Protein AF-A0AAW5YS74-F1 (afdb_monomer)

Radius of gyration: 21.06 Å; Cα contacts (8 Å, |Δi|>4): 323; chains: 1; bounding box: 51×47×52 Å

InterPro domains:
  IPR003776 YcaO-like domain [PF02624] (81-201)
  IPR003776 YcaO-like domain [PS51664] (68-233)

Secondary structure (DSSP, 8-state):
-------------TT-SS-HHHHHHHHHHHHHHTT-EEEEEEEE-TTSS-EEEEEEEE-TT--EEEEEEEEESTTHHHHHHHHHHHHHHHHTT----TT-EEEHHHHHTT-STTTS-TTGGGS-TT-EEEEEEEE-TTT--EEEEEHHHH-TT---TTS-TT-GGGGG---TT----SSHHHHHHHHHHHHHHHHHHHHHIIIIIT----SS-------GGGS-HHHHHHHH-

Organism: NCBI:txid1584

pLDDT: mean 88.5, std 13.37, range [29.05, 98.5]

Structure (mmCIF, N/CA/C/O backbone):
data_AF-A0AAW5YS74-F1
#
_entry.id   AF-A0AAW5YS74-F1
#
loop_
_atom_site.group_PDB
_atom_site.id
_atom_site.type_symbol
_atom_site.label_atom_id
_atom_site.label_alt_id
_atom_site.label_comp_id
_atom_site.label_asym_id
_atom_site.label_entity_id
_atom_site.label_seq_id
_atom_site.pdbx_PDB_ins_code
_atom_site.Cartn_x
_atom_site.Cartn_y
_atom_site.Cartn_z
_atom_site.occupancy
_atom_site.B_iso_or_equiv
_atom_site.auth_seq_id
_atom_site.auth_comp_id
_atom_site.auth_asym_id
_atom_site.auth_atom_id
_atom_site.pdbx_PDB_model_num
ATOM 1 N N . MET A 1 1 ? 30.408 6.335 -12.165 1.00 30.80 1 MET A N 1
ATOM 2 C CA . MET A 1 1 ? 29.272 6.786 -12.988 1.00 30.80 1 MET A CA 1
ATOM 3 C C . MET A 1 1 ? 29.286 5.956 -14.262 1.00 30.80 1 MET A C 1
ATOM 5 O O . MET A 1 1 ? 30.091 6.226 -15.140 1.00 30.80 1 MET A O 1
ATOM 9 N N . ARG A 1 2 ? 28.547 4.844 -14.293 1.00 29.05 2 ARG A N 1
ATOM 10 C CA . ARG A 1 2 ? 28.211 4.166 -15.550 1.00 29.05 2 ARG A CA 1
ATOM 11 C C . ARG A 1 2 ? 26.823 4.672 -15.895 1.00 29.05 2 ARG A C 1
ATOM 13 O O . ARG A 1 2 ? 25.943 4.557 -15.048 1.00 29.05 2 ARG A O 1
ATOM 20 N N . ASP A 1 3 ? 26.686 5.271 -17.068 1.00 33.19 3 ASP A N 1
ATOM 21 C CA . ASP A 1 3 ? 25.415 5.764 -17.577 1.00 33.19 3 ASP A CA 1
ATOM 22 C C . ASP A 1 3 ? 24.396 4.619 -17.562 1.00 33.19 3 ASP A C 1
ATOM 24 O O . ASP A 1 3 ? 24.551 3.616 -18.265 1.00 33.19 3 ASP A O 1
ATOM 28 N N . LEU A 1 4 ? 23.386 4.747 -16.700 1.00 41.03 4 LEU A N 1
ATOM 29 C CA . LEU A 1 4 ? 22.186 3.922 -16.720 1.00 41.03 4 LEU A CA 1
ATOM 30 C C . LEU A 1 4 ? 21.421 4.318 -17.985 1.00 41.03 4 LEU A C 1
ATOM 32 O O . LEU A 1 4 ? 20.648 5.270 -18.005 1.00 41.03 4 LEU A O 1
ATOM 36 N N . LEU A 1 5 ? 21.739 3.648 -19.090 1.00 37.94 5 LEU A N 1
ATOM 37 C CA . LEU A 1 5 ? 21.073 3.844 -20.370 1.00 37.94 5 LEU A CA 1
ATOM 38 C C . LEU A 1 5 ? 19.634 3.326 -20.257 1.00 37.94 5 LEU A C 1
ATOM 40 O O . LEU A 1 5 ? 19.391 2.127 -20.379 1.00 37.94 5 LEU A O 1
ATOM 44 N N . PHE A 1 6 ? 18.684 4.237 -20.042 1.00 44.19 6 PHE A N 1
ATOM 45 C CA . PHE A 1 6 ? 17.260 3.965 -20.219 1.00 44.19 6 PHE A CA 1
ATOM 46 C C . PHE A 1 6 ? 17.007 3.661 -21.699 1.00 44.19 6 PHE A C 1
ATOM 48 O O . PHE A 1 6 ? 17.102 4.528 -22.573 1.00 44.19 6 PHE A O 1
ATOM 55 N N . TYR A 1 7 ? 16.770 2.387 -21.997 1.00 39.50 7 TYR A N 1
ATOM 56 C CA . TYR A 1 7 ? 16.561 1.894 -23.350 1.00 39.50 7 TYR A CA 1
ATOM 57 C C . TYR A 1 7 ? 15.173 2.331 -23.843 1.00 39.50 7 TYR A C 1
ATOM 59 O O . TYR A 1 7 ? 14.161 1.939 -23.277 1.00 39.50 7 TYR A O 1
ATOM 67 N N . ARG A 1 8 ? 15.099 3.126 -24.921 1.00 40.88 8 ARG A N 1
ATOM 68 C CA . ARG A 1 8 ? 13.831 3.538 -25.572 1.00 40.88 8 ARG A CA 1
ATOM 69 C C . ARG A 1 8 ? 13.264 2.445 -26.495 1.00 40.88 8 ARG A C 1
ATOM 71 O O . ARG A 1 8 ? 12.900 2.715 -27.641 1.00 40.88 8 ARG A O 1
ATOM 78 N N . GLY A 1 9 ? 13.264 1.196 -26.043 1.00 40.75 9 GLY A N 1
ATOM 79 C CA . GLY A 1 9 ? 12.634 0.084 -26.754 1.00 40.75 9 GLY A CA 1
ATOM 80 C C . GLY A 1 9 ? 11.143 0.009 -26.435 1.00 40.75 9 GLY A C 1
ATOM 81 O O . GLY A 1 9 ? 10.734 0.339 -25.329 1.00 40.75 9 GLY A O 1
ATOM 82 N N . LYS A 1 10 ? 10.323 -0.463 -27.384 1.00 42.38 10 LYS A N 1
ATOM 83 C CA . LYS A 1 10 ? 8.967 -0.962 -27.090 1.00 42.38 10 LYS A CA 1
ATOM 84 C C . LYS A 1 10 ? 9.075 -2.322 -26.393 1.00 42.38 10 LYS A C 1
ATOM 86 O O . LYS A 1 10 ? 8.669 -3.338 -26.958 1.00 42.38 10 LYS A O 1
ATOM 91 N N . ASP A 1 11 ? 9.675 -2.353 -25.213 1.00 52.16 11 ASP A N 1
ATOM 92 C CA . ASP A 1 11 ? 9.476 -3.489 -24.326 1.00 52.16 11 ASP A CA 1
ATOM 93 C C . ASP A 1 11 ? 8.030 -3.431 -23.828 1.00 52.16 11 ASP A C 1
ATOM 95 O O . ASP A 1 11 ? 7.434 -2.359 -23.702 1.00 52.16 11 ASP A O 1
ATOM 99 N N . LEU A 1 12 ? 7.419 -4.598 -23.655 1.00 52.50 12 LEU A N 1
ATOM 100 C CA . LEU A 1 12 ? 6.051 -4.707 -23.174 1.00 52.50 12 LEU A CA 1
ATOM 101 C C . LEU A 1 12 ? 6.014 -4.187 -21.727 1.00 52.50 12 LEU A C 1
ATOM 103 O O . LEU A 1 12 ? 6.344 -4.922 -20.800 1.00 52.50 12 LEU A O 1
ATOM 107 N N . GLN A 1 13 ? 5.653 -2.919 -21.540 1.00 60.69 13 GLN A N 1
ATOM 108 C CA . GLN A 1 13 ? 5.422 -2.341 -20.222 1.00 60.69 13 GLN A CA 1
ATOM 109 C C . GLN A 1 13 ? 4.056 -2.812 -19.730 1.00 60.69 13 GLN A C 1
ATOM 111 O O . GLN A 1 13 ? 3.012 -2.293 -20.125 1.00 60.69 13 GLN A O 1
ATOM 116 N N . ILE A 1 14 ? 4.059 -3.880 -18.940 1.00 66.94 14 ILE A N 1
ATOM 117 C CA . ILE A 1 14 ? 2.846 -4.389 -18.305 1.00 66.94 14 ILE A CA 1
ATOM 118 C C . ILE A 1 14 ? 2.495 -3.419 -17.179 1.00 66.94 14 ILE A C 1
ATOM 120 O O . ILE A 1 14 ? 3.362 -3.082 -16.379 1.00 66.94 14 ILE A O 1
ATOM 124 N N . GLU A 1 15 ? 1.239 -2.972 -17.144 1.00 72.38 15 GLU A N 1
ATOM 125 C CA . GLU A 1 15 ? 0.687 -2.192 -16.024 1.00 72.38 15 GLU A CA 1
ATOM 126 C C . GLU A 1 15 ? 1.382 -0.833 -15.774 1.00 72.38 15 GLU A C 1
ATOM 128 O O . GLU A 1 15 ? 1.389 -0.328 -14.654 1.00 72.38 15 GLU A O 1
ATOM 133 N N . ARG A 1 16 ? 1.931 -0.204 -16.826 1.00 83.12 16 ARG A N 1
ATOM 134 C CA . ARG A 1 16 ? 2.421 1.188 -16.799 1.00 83.12 16 ARG A CA 1
ATOM 135 C C . ARG A 1 16 ? 1.709 2.038 -17.848 1.00 83.12 16 ARG A C 1
ATOM 137 O O . ARG A 1 16 ? 1.561 1.628 -18.998 1.00 83.12 16 ARG A O 1
ATOM 144 N N . GLU A 1 17 ? 1.282 3.229 -17.450 1.00 87.94 17 GLU A N 1
ATOM 145 C CA . GLU A 1 17 ? 0.725 4.263 -18.325 1.00 87.94 17 GLU A CA 1
ATOM 146 C C . GLU A 1 17 ? 1.828 5.160 -18.911 1.00 87.94 17 GLU A C 1
ATOM 148 O O . GLU A 1 17 ? 1.624 5.777 -19.960 1.00 87.94 17 GLU A O 1
ATOM 153 N N . MET A 1 18 ? 2.993 5.230 -18.254 1.00 86.88 18 MET A N 1
ATOM 154 C CA . MET A 1 18 ? 4.110 6.095 -18.639 1.00 86.88 18 MET A CA 1
ATOM 155 C C . MET A 1 18 ? 5.366 5.306 -19.064 1.00 86.88 18 MET A C 1
ATOM 157 O O . MET A 1 18 ? 5.722 4.323 -18.411 1.00 86.88 18 MET A O 1
ATOM 161 N N . PRO A 1 19 ? 6.100 5.754 -20.107 1.00 88.69 19 PRO A N 1
ATOM 162 C CA . PRO A 1 19 ? 7.405 5.190 -20.449 1.00 88.69 19 PRO A CA 1
ATOM 163 C C . PRO A 1 19 ? 8.413 5.297 -19.297 1.00 88.69 19 PRO A C 1
ATOM 165 O O . PRO A 1 19 ? 8.486 6.325 -18.627 1.00 88.69 19 PRO A O 1
ATOM 168 N N . ASP A 1 20 ? 9.277 4.291 -19.131 1.00 87.62 20 ASP A N 1
ATOM 169 C CA . ASP A 1 20 ? 10.190 4.200 -17.976 1.00 87.62 20 ASP A CA 1
ATOM 170 C C . ASP A 1 20 ? 11.169 5.381 -17.903 1.00 87.62 20 ASP A C 1
ATOM 172 O O . ASP A 1 20 ? 11.532 5.837 -16.821 1.00 87.62 20 ASP A O 1
ATOM 176 N N . ALA A 1 21 ? 11.570 5.923 -19.057 1.00 88.75 21 ALA A N 1
ATOM 177 C CA . ALA A 1 21 ? 12.429 7.104 -19.122 1.00 88.75 21 ALA A CA 1
ATOM 178 C C . ALA A 1 21 ? 11.726 8.377 -18.610 1.00 88.75 21 ALA A C 1
ATOM 180 O O . ALA A 1 21 ? 12.356 9.212 -17.955 1.00 88.75 21 ALA A O 1
ATOM 181 N N . ASP A 1 22 ? 10.430 8.518 -18.890 1.00 91.88 22 ASP A N 1
ATOM 182 C CA . ASP A 1 22 ? 9.637 9.668 -18.452 1.00 91.88 22 ASP A CA 1
ATOM 183 C C . ASP A 1 22 ? 9.308 9.526 -16.957 1.00 91.88 22 ASP A C 1
ATOM 185 O O . ASP A 1 22 ? 9.467 10.480 -16.194 1.00 91.88 22 ASP A O 1
ATOM 189 N N . ALA A 1 23 ? 8.979 8.308 -16.513 1.00 92.50 23 ALA A N 1
ATOM 190 C CA . ALA A 1 23 ? 8.786 7.966 -15.105 1.00 92.50 23 ALA A CA 1
ATOM 191 C C . ALA A 1 23 ? 10.038 8.270 -14.264 1.00 92.50 23 ALA A C 1
ATOM 193 O O . ALA A 1 23 ? 9.951 8.937 -13.231 1.00 92.50 23 ALA A O 1
ATOM 194 N N . HIS A 1 24 ? 11.218 7.859 -14.739 1.00 93.94 24 HIS A N 1
ATOM 195 C CA . HIS A 1 24 ? 12.491 8.181 -14.095 1.00 93.94 24 HIS A CA 1
ATOM 196 C C . HIS A 1 24 ? 12.760 9.692 -14.050 1.00 93.94 24 HIS A C 1
ATOM 198 O O . HIS A 1 24 ? 13.210 10.218 -13.032 1.00 93.94 24 HIS A O 1
ATOM 204 N N . THR A 1 25 ? 12.456 10.416 -15.132 1.00 95.12 25 THR A N 1
ATOM 205 C CA . THR A 1 25 ? 12.619 11.879 -15.172 1.00 95.12 25 THR A CA 1
ATOM 206 C C . THR A 1 25 ? 11.755 12.556 -14.108 1.00 95.12 25 THR A C 1
ATOM 208 O O . THR A 1 25 ? 12.262 13.370 -13.334 1.00 95.12 25 THR A O 1
ATOM 211 N N . ASN A 1 26 ? 10.486 12.161 -13.995 1.00 94.38 26 ASN A N 1
ATOM 212 C CA . ASN A 1 26 ? 9.575 12.682 -12.974 1.00 94.38 26 ASN A CA 1
ATOM 213 C C . ASN A 1 26 ? 10.053 12.359 -11.553 1.00 94.38 26 ASN A C 1
ATOM 215 O O . ASN A 1 26 ? 9.975 13.201 -10.655 1.00 94.38 26 ASN A O 1
ATOM 219 N N . TRP A 1 27 ? 10.580 11.152 -11.346 1.00 96.38 27 TRP A N 1
ATOM 220 C CA . TRP A 1 27 ? 11.156 10.747 -10.070 1.00 96.38 27 TRP A CA 1
ATOM 221 C C . TRP A 1 27 ? 12.375 11.603 -9.691 1.00 96.38 27 TRP A C 1
ATOM 223 O O . TRP A 1 27 ? 12.459 12.102 -8.565 1.00 96.38 27 TRP A O 1
ATOM 233 N N . LEU A 1 28 ? 13.281 11.856 -10.642 1.00 97.25 28 LEU A N 1
ATOM 234 C CA . LEU A 1 28 ? 14.437 12.733 -10.441 1.00 97.25 28 LEU A CA 1
ATOM 235 C C . LEU A 1 28 ? 14.012 14.161 -10.079 1.00 97.25 28 LEU A C 1
ATOM 237 O O . LEU A 1 28 ? 14.568 14.769 -9.161 1.00 97.25 28 LEU A O 1
ATOM 241 N N . GLU A 1 29 ? 13.028 14.714 -10.786 1.00 97.12 29 GLU A N 1
ATOM 242 C CA . GLU A 1 29 ? 12.480 16.039 -10.487 1.00 97.12 29 GLU A CA 1
ATOM 243 C C . GLU A 1 29 ? 11.897 16.109 -9.071 1.00 97.12 29 GLU A C 1
ATOM 245 O O . GLU A 1 29 ? 12.146 17.077 -8.344 1.00 97.12 29 GLU A O 1
ATOM 250 N N . LEU A 1 30 ? 11.174 15.066 -8.649 1.00 96.56 30 LEU A N 1
ATOM 251 C CA . LEU A 1 30 ? 10.620 14.967 -7.304 1.00 96.56 30 LEU A CA 1
ATOM 252 C C . LEU A 1 30 ? 11.720 14.979 -6.238 1.00 96.56 30 LEU A C 1
ATOM 254 O O . LEU A 1 30 ? 11.653 15.808 -5.327 1.00 96.56 30 LEU A O 1
ATOM 258 N N . ILE A 1 31 ? 12.735 14.114 -6.338 1.00 97.44 31 ILE A N 1
ATOM 259 C CA . ILE A 1 31 ? 13.783 14.045 -5.305 1.00 97.44 31 ILE A CA 1
ATOM 260 C C . ILE A 1 31 ? 14.605 15.335 -5.243 1.00 97.44 31 ILE A C 1
ATOM 262 O O . ILE A 1 31 ? 14.943 15.796 -4.153 1.00 97.44 31 ILE A O 1
ATOM 266 N N . ASN A 1 32 ? 14.837 15.983 -6.389 1.00 97.19 32 ASN A N 1
ATOM 267 C CA . ASN A 1 32 ? 15.519 17.273 -6.455 1.00 97.19 32 ASN A CA 1
ATOM 268 C C . ASN A 1 32 ? 14.710 18.368 -5.751 1.00 97.19 32 ASN A C 1
ATOM 270 O O . ASN A 1 32 ? 15.269 19.155 -4.982 1.00 97.19 32 ASN A O 1
ATOM 274 N N . ARG A 1 33 ? 13.389 18.400 -5.967 1.00 97.44 33 ARG A N 1
ATOM 275 C CA . ARG A 1 33 ? 12.473 19.328 -5.286 1.00 97.44 33 ARG A CA 1
ATOM 276 C C . ARG A 1 33 ? 12.430 19.096 -3.776 1.00 97.44 33 ARG A C 1
ATOM 278 O O . ARG A 1 33 ? 12.275 20.053 -3.027 1.00 97.44 33 ARG A O 1
ATOM 285 N N . LEU A 1 34 ? 12.585 17.850 -3.337 1.00 96.50 34 LEU A N 1
ATOM 286 C CA . LEU A 1 34 ? 12.674 17.479 -1.922 1.00 96.50 34 LEU A CA 1
ATOM 287 C C . LEU A 1 34 ? 14.086 17.663 -1.333 1.00 96.50 34 LEU A C 1
ATOM 289 O O . LEU A 1 34 ? 14.290 17.388 -0.153 1.00 96.50 34 LEU A O 1
ATOM 293 N N . HIS A 1 35 ? 15.051 18.150 -2.123 1.00 97.12 35 HIS A N 1
ATOM 294 C CA . HIS A 1 35 ? 16.455 18.309 -1.730 1.00 97.12 35 HIS A CA 1
ATOM 295 C C . HIS A 1 35 ? 17.109 17.004 -1.246 1.00 97.12 35 HIS A C 1
ATOM 297 O O . HIS A 1 35 ? 17.906 17.007 -0.302 1.00 97.12 35 HIS A O 1
ATOM 303 N N . LEU A 1 36 ? 16.769 15.897 -1.906 1.00 97.94 36 LEU A N 1
ATOM 304 C CA . LEU A 1 36 ? 17.303 14.568 -1.642 1.00 97.94 36 LEU A CA 1
ATOM 305 C C . LEU A 1 36 ? 18.342 14.170 -2.693 1.00 97.94 36 LEU A C 1
ATOM 307 O O . LEU A 1 36 ? 18.335 14.649 -3.826 1.00 97.94 36 LEU A O 1
ATOM 311 N N . THR A 1 37 ? 19.216 13.246 -2.315 1.00 97.81 37 THR A N 1
ATOM 312 C CA . THR A 1 37 ? 20.153 12.573 -3.221 1.00 97.81 37 THR A CA 1
ATOM 313 C C . THR A 1 37 ? 19.932 11.071 -3.188 1.00 97.81 37 THR A C 1
ATOM 315 O O . THR A 1 37 ? 19.585 10.536 -2.135 1.00 97.81 37 THR A O 1
ATOM 318 N N . ALA A 1 38 ? 20.197 10.398 -4.305 1.00 98.00 38 ALA A N 1
ATOM 319 C CA . ALA A 1 38 ? 20.049 8.956 -4.428 1.00 98.00 38 ALA A CA 1
ATOM 320 C C . ALA A 1 38 ? 21.390 8.255 -4.662 1.00 98.00 38 ALA A C 1
ATOM 322 O O . ALA A 1 38 ? 22.162 8.647 -5.539 1.00 98.00 38 ALA A O 1
ATOM 323 N N . ASP A 1 39 ? 21.627 7.186 -3.908 1.00 97.75 39 ASP A N 1
ATOM 324 C CA . ASP A 1 39 ? 22.716 6.235 -4.116 1.00 97.75 39 ASP A CA 1
ATOM 325 C C . ASP A 1 39 ? 22.148 4.847 -4.420 1.00 97.75 39 ASP A C 1
ATOM 327 O O . ASP A 1 39 ? 21.090 4.469 -3.919 1.00 97.75 39 ASP A O 1
ATOM 331 N N . TYR A 1 40 ? 22.878 4.055 -5.209 1.00 97.19 40 TYR A N 1
ATOM 332 C CA . TYR A 1 40 ? 22.405 2.747 -5.658 1.00 97.19 40 TYR A CA 1
ATOM 333 C C . TYR A 1 40 ? 23.377 1.631 -5.292 1.00 97.19 40 TYR A C 1
ATOM 335 O O . TYR A 1 40 ? 24.596 1.756 -5.448 1.00 97.19 40 TYR A O 1
ATOM 343 N N . ARG A 1 41 ? 22.825 0.494 -4.869 1.00 96.75 41 ARG A N 1
ATOM 344 C CA . ARG A 1 41 ? 23.546 -0.781 -4.765 1.00 96.75 41 ARG A CA 1
ATOM 345 C C . ARG A 1 41 ? 22.871 -1.805 -5.659 1.00 96.75 41 ARG A C 1
ATOM 347 O O . ARG A 1 41 ? 21.651 -1.854 -5.725 1.00 96.75 41 ARG A O 1
ATOM 354 N N . MET A 1 42 ? 23.664 -2.610 -6.355 1.00 94.38 42 MET A N 1
ATOM 355 C CA . MET A 1 42 ? 23.159 -3.574 -7.327 1.00 94.38 42 MET A CA 1
ATOM 356 C C . MET A 1 42 ? 23.763 -4.947 -7.068 1.00 94.38 42 MET A C 1
ATOM 358 O O . MET A 1 42 ? 24.975 -5.084 -6.891 1.00 94.38 42 MET A O 1
ATOM 362 N N . TRP A 1 43 ? 22.905 -5.958 -7.105 1.00 93.75 43 TRP A N 1
ATOM 363 C CA . TRP A 1 43 ? 23.269 -7.364 -7.066 1.00 93.75 43 TRP A CA 1
ATOM 364 C C . TRP A 1 43 ? 22.728 -8.049 -8.309 1.00 93.75 43 TRP A C 1
ATOM 366 O O . TRP A 1 43 ? 21.604 -7.798 -8.735 1.00 93.75 43 TRP A O 1
ATOM 376 N N . VAL A 1 44 ? 23.536 -8.932 -8.882 1.00 89.31 44 VAL A N 1
ATOM 377 C CA . VAL A 1 44 ? 23.182 -9.679 -10.085 1.00 89.31 44 VAL A CA 1
ATOM 378 C C . VAL A 1 44 ? 23.278 -11.162 -9.763 1.00 89.31 44 VAL A C 1
ATOM 380 O O . VAL A 1 44 ? 24.235 -11.619 -9.138 1.00 89.31 44 VAL A O 1
ATOM 383 N N . SER A 1 45 ? 22.257 -11.906 -10.168 1.00 86.06 45 SER A N 1
ATOM 384 C CA . SER A 1 45 ? 22.223 -13.363 -10.063 1.00 86.06 45 SER A CA 1
ATOM 385 C C . SER A 1 45 ? 23.374 -14.017 -10.839 1.00 86.06 45 SER A C 1
ATOM 387 O O . SER A 1 45 ? 23.896 -13.467 -11.807 1.00 86.06 45 SER A O 1
ATOM 389 N N . ALA A 1 46 ? 23.765 -15.231 -10.440 1.00 82.19 46 ALA A N 1
ATOM 390 C CA . ALA A 1 46 ? 24.893 -15.939 -11.055 1.00 82.19 46 ALA A CA 1
ATOM 391 C C . ALA A 1 46 ? 24.698 -16.230 -12.557 1.00 82.19 46 ALA A C 1
ATOM 393 O O . ALA A 1 46 ? 25.676 -16.339 -13.292 1.00 82.19 46 ALA A O 1
ATOM 394 N N . ASN A 1 47 ? 23.447 -16.347 -13.014 1.00 78.44 47 ASN A N 1
ATOM 395 C CA . ASN A 1 47 ? 23.103 -16.539 -14.425 1.00 78.44 47 ASN A CA 1
ATOM 396 C C . ASN A 1 47 ? 22.885 -15.216 -15.186 1.00 78.44 47 ASN A C 1
ATOM 398 O O . ASN A 1 47 ? 22.491 -15.258 -16.346 1.00 78.44 47 ASN A O 1
ATOM 402 N N . LEU A 1 48 ? 23.134 -14.068 -14.544 1.00 77.12 48 LEU A N 1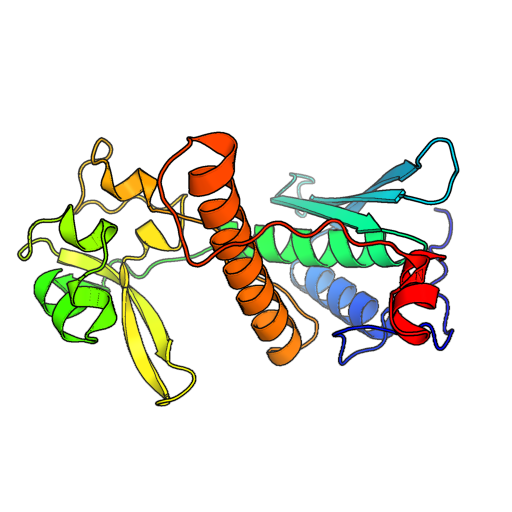
ATOM 403 C CA . LEU A 1 48 ? 22.995 -12.710 -15.083 1.00 77.12 48 LEU A CA 1
ATOM 404 C C . LEU A 1 48 ? 21.581 -12.316 -15.541 1.00 77.12 48 LEU A C 1
ATOM 406 O O . LEU A 1 48 ? 21.412 -11.226 -16.081 1.00 77.12 48 LEU A O 1
ATOM 410 N N . ALA A 1 49 ? 20.577 -13.164 -15.310 1.00 77.00 49 ALA A N 1
ATOM 411 C CA . ALA A 1 49 ? 19.213 -12.927 -15.773 1.00 77.00 49 ALA A CA 1
ATOM 412 C C . ALA A 1 49 ? 18.460 -11.974 -14.839 1.00 77.00 49 ALA A C 1
ATOM 414 O O . ALA A 1 49 ? 17.794 -11.052 -15.288 1.00 77.00 49 ALA A O 1
ATOM 415 N N . LEU A 1 50 ? 18.604 -12.172 -13.528 1.00 83.12 50 LEU A N 1
ATOM 416 C CA . LEU A 1 50 ? 17.915 -11.388 -12.506 1.00 83.12 50 LEU A CA 1
ATOM 417 C C . LEU A 1 50 ? 18.857 -10.408 -11.825 1.00 83.12 50 LEU A C 1
ATOM 419 O O . LEU A 1 50 ? 20.002 -10.752 -11.500 1.00 83.12 50 LEU A O 1
ATOM 423 N N . GLN A 1 51 ? 18.339 -9.219 -11.551 1.00 89.69 51 GLN A N 1
ATOM 424 C CA . GLN A 1 51 ? 19.013 -8.187 -10.787 1.00 89.69 51 GLN A CA 1
ATOM 425 C C . GLN A 1 51 ? 18.128 -7.739 -9.627 1.00 89.69 51 GLN A C 1
ATOM 427 O O . GLN A 1 51 ? 16.900 -7.705 -9.728 1.00 89.69 51 GLN A O 1
ATOM 432 N N . THR A 1 52 ? 18.789 -7.364 -8.540 1.00 94.19 52 THR A N 1
ATOM 433 C CA . THR A 1 52 ? 18.192 -6.639 -7.427 1.00 94.19 52 THR A CA 1
ATOM 434 C C . THR A 1 52 ? 18.922 -5.316 -7.298 1.00 94.19 52 THR A C 1
ATOM 436 O O . THR A 1 52 ? 20.154 -5.282 -7.287 1.00 94.19 52 THR A O 1
ATOM 439 N N . VAL A 1 53 ? 18.175 -4.229 -7.184 1.00 96.56 53 VAL A N 1
ATOM 440 C CA . VAL A 1 53 ? 18.706 -2.889 -6.954 1.00 96.56 53 VAL A CA 1
ATOM 441 C C . VAL A 1 53 ? 18.150 -2.372 -5.639 1.00 96.56 53 VAL A C 1
ATOM 443 O O . VAL A 1 53 ? 16.993 -2.599 -5.315 1.00 96.56 53 VAL A O 1
ATOM 446 N N . GLN A 1 54 ? 18.994 -1.693 -4.878 1.00 98.00 54 GLN A N 1
ATOM 447 C CA . GLN A 1 54 ? 18.609 -0.897 -3.726 1.00 98.00 54 GLN A CA 1
ATOM 448 C C . GLN A 1 54 ? 18.839 0.568 -4.078 1.00 98.00 54 GLN A C 1
ATOM 450 O O . GLN A 1 54 ? 19.964 0.930 -4.430 1.00 98.00 54 GLN A O 1
ATOM 455 N N . CYS A 1 55 ? 17.802 1.390 -3.958 1.00 98.38 55 CYS A N 1
ATOM 456 C CA . CYS A 1 55 ? 17.884 2.844 -4.019 1.00 98.38 55 CYS A CA 1
ATOM 457 C C . CYS A 1 55 ? 17.886 3.387 -2.587 1.00 98.38 55 CYS A C 1
ATOM 459 O O . CYS A 1 55 ? 17.045 3.001 -1.776 1.00 98.38 55 CYS A O 1
ATOM 461 N N . ILE A 1 56 ? 18.850 4.240 -2.256 1.00 98.50 56 ILE A N 1
ATOM 462 C CA . ILE A 1 56 ? 19.022 4.841 -0.932 1.00 98.50 56 ILE A CA 1
ATOM 463 C C . ILE A 1 56 ? 18.849 6.347 -1.084 1.00 98.50 56 ILE A C 1
ATOM 465 O O . ILE A 1 56 ? 19.685 7.000 -1.710 1.00 98.50 56 ILE A O 1
ATOM 469 N N . LEU A 1 57 ? 17.797 6.900 -0.484 1.00 98.31 57 LEU A N 1
ATOM 470 C CA . LEU A 1 57 ? 17.562 8.340 -0.441 1.00 98.31 57 LEU A CA 1
ATOM 471 C C . LEU A 1 57 ? 18.198 8.940 0.809 1.00 98.31 57 LEU A C 1
ATOM 473 O O . LEU A 1 57 ? 18.006 8.437 1.919 1.00 98.31 57 LEU A O 1
ATOM 477 N N . SER A 1 58 ? 18.935 10.034 0.629 1.00 98.25 58 SER A N 1
ATOM 478 C CA . SER A 1 58 ? 19.565 10.788 1.716 1.00 98.25 58 SER A CA 1
ATOM 479 C C . SER A 1 58 ? 19.217 12.271 1.663 1.00 98.25 58 SER A C 1
ATOM 481 O O . SER A 1 58 ? 19.057 12.836 0.582 1.00 98.25 58 SER A O 1
ATOM 483 N N . ASP A 1 59 ? 19.130 12.903 2.833 1.00 96.62 59 ASP A N 1
ATOM 484 C CA . ASP A 1 59 ? 18.904 14.343 2.966 1.00 96.62 59 ASP A CA 1
ATOM 485 C C . ASP A 1 59 ? 20.173 15.178 2.693 1.00 96.62 59 ASP A C 1
ATOM 487 O O . ASP A 1 59 ? 21.275 14.666 2.477 1.00 96.62 59 ASP A O 1
ATOM 491 N N . SER A 1 60 ? 20.039 16.506 2.765 1.00 94.38 60 SER A N 1
ATOM 492 C CA . SER A 1 60 ? 21.161 17.448 2.606 1.00 94.38 60 SER A CA 1
ATOM 493 C C . SER A 1 60 ? 22.303 17.270 3.622 1.00 94.38 60 SER A C 1
ATOM 495 O O . SER A 1 60 ? 23.423 17.728 3.379 1.00 94.38 60 SER A O 1
ATOM 497 N N . LYS A 1 61 ? 22.058 16.588 4.748 1.00 95.81 61 LYS A N 1
ATOM 498 C CA . LYS A 1 61 ? 23.057 16.234 5.769 1.00 95.81 61 LYS A CA 1
ATOM 499 C C . LYS A 1 61 ? 23.652 14.841 5.541 1.00 95.81 61 LYS A C 1
ATOM 501 O O . LYS A 1 61 ? 24.411 14.366 6.390 1.00 95.81 61 LYS A O 1
ATOM 506 N N . LYS A 1 62 ? 23.344 14.202 4.407 1.00 93.56 62 LYS A N 1
ATOM 507 C CA . LYS A 1 62 ? 23.726 12.829 4.052 1.00 93.56 62 LYS A CA 1
ATOM 508 C C . LYS A 1 62 ? 23.201 11.780 5.035 1.00 93.56 62 LYS A C 1
ATOM 510 O O . LYS A 1 62 ? 23.817 10.728 5.194 1.00 93.56 62 LYS A O 1
ATOM 515 N N . GLN A 1 63 ? 22.105 12.072 5.729 1.00 96.12 63 GLN A N 1
ATOM 516 C CA . GLN A 1 63 ? 21.405 11.075 6.528 1.00 96.12 63 GLN A CA 1
ATOM 517 C C . GLN A 1 63 ? 20.458 10.305 5.622 1.00 96.12 63 GLN A C 1
ATOM 519 O O . GLN A 1 63 ? 19.700 10.910 4.866 1.00 96.12 63 GLN A O 1
ATOM 524 N N . GLN A 1 64 ? 20.502 8.977 5.705 1.00 96.94 64 GLN A N 1
ATOM 525 C CA . GLN A 1 64 ? 19.555 8.122 5.004 1.00 96.94 64 GLN A CA 1
A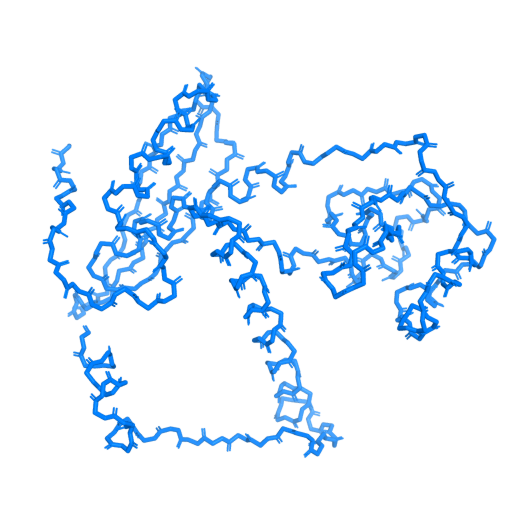TOM 526 C C . GLN A 1 64 ? 18.146 8.383 5.545 1.00 96.94 64 GLN A C 1
ATOM 528 O O . GLN A 1 64 ? 17.917 8.261 6.747 1.00 96.94 64 GLN A O 1
ATOM 533 N N . VAL A 1 65 ? 17.213 8.702 4.650 1.00 96.44 65 VAL A N 1
ATOM 534 C CA . VAL A 1 65 ? 15.806 8.968 4.986 1.00 96.44 65 VAL A CA 1
ATOM 535 C C . VAL A 1 65 ? 14.865 7.878 4.493 1.00 96.44 65 VAL A C 1
ATOM 537 O O . VAL A 1 65 ? 13.817 7.673 5.090 1.00 96.44 65 VAL A O 1
ATOM 540 N N . SER A 1 66 ? 15.231 7.164 3.427 1.00 96.94 66 SER A N 1
ATOM 541 C CA . SER A 1 66 ? 14.426 6.069 2.890 1.00 96.94 66 SER A CA 1
ATOM 542 C C . SER A 1 66 ? 15.268 5.118 2.045 1.00 96.94 66 SER A C 1
ATOM 544 O O . SER A 1 66 ? 16.357 5.468 1.580 1.00 96.94 66 SER A O 1
ATOM 546 N N . VAL A 1 67 ? 14.766 3.902 1.858 1.00 97.25 67 VAL A N 1
ATOM 547 C CA . VAL A 1 67 ? 15.366 2.858 1.029 1.00 97.25 67 VAL A CA 1
ATOM 548 C C . VAL A 1 67 ? 14.260 2.134 0.283 1.00 97.25 67 VAL A C 1
ATOM 550 O O . VAL A 1 67 ? 13.282 1.746 0.906 1.00 97.25 67 VAL A O 1
ATOM 553 N N . GLY A 1 68 ? 14.450 1.899 -1.011 1.00 96.94 68 GLY A N 1
ATOM 554 C CA . GLY A 1 68 ? 13.582 1.045 -1.818 1.00 96.94 68 GLY A CA 1
ATOM 555 C C . GLY A 1 68 ? 14.362 -0.088 -2.465 1.00 96.94 68 GLY A C 1
ATOM 556 O O . GLY A 1 68 ? 15.557 0.051 -2.756 1.00 96.94 68 GLY A O 1
ATOM 557 N N . MET A 1 69 ? 13.697 -1.216 -2.678 1.00 96.50 69 MET A N 1
ATOM 558 C CA . MET A 1 69 ? 14.229 -2.374 -3.379 1.00 96.50 69 MET A CA 1
ATOM 559 C C . MET A 1 69 ? 13.525 -2.554 -4.719 1.00 96.50 69 MET A C 1
ATOM 561 O O . MET A 1 69 ? 12.341 -2.331 -4.878 1.00 96.50 69 MET A O 1
ATOM 565 N N . GLY A 1 70 ? 14.255 -3.000 -5.725 1.00 93.12 70 GLY A N 1
ATOM 566 C CA . GLY A 1 70 ? 13.674 -3.326 -7.015 1.00 93.12 70 GLY A CA 1
ATOM 567 C C . GLY A 1 70 ? 14.270 -4.611 -7.533 1.00 93.12 70 GLY A C 1
ATOM 568 O O . GLY A 1 70 ? 15.433 -4.928 -7.276 1.00 93.12 70 GLY A O 1
ATOM 569 N N . LYS A 1 71 ? 13.443 -5.401 -8.205 1.00 90.31 71 LYS A N 1
ATOM 570 C CA . LYS A 1 71 ? 13.759 -6.772 -8.610 1.00 90.31 71 LYS A CA 1
ATOM 571 C C . LYS A 1 71 ? 13.236 -6.992 -10.020 1.00 90.31 71 LYS A C 1
ATOM 573 O O . LYS A 1 71 ? 12.190 -6.461 -10.375 1.00 90.31 71 LYS A O 1
ATOM 578 N N . GLY A 1 72 ? 13.944 -7.792 -10.807 1.00 85.00 72 GLY A N 1
ATOM 579 C CA . GLY A 1 72 ? 13.526 -8.120 -12.170 1.00 85.00 72 GLY A CA 1
ATOM 580 C C . GLY A 1 72 ? 14.695 -8.208 -13.143 1.00 85.00 72 GLY A C 1
ATOM 581 O O . GLY A 1 72 ? 15.841 -8.424 -12.743 1.00 85.00 72 GLY A O 1
ATOM 582 N N . MET A 1 73 ? 14.389 -8.041 -14.426 1.00 78.62 73 MET A N 1
ATOM 583 C CA . MET A 1 73 ? 15.353 -8.050 -15.526 1.00 78.62 73 MET A CA 1
ATOM 584 C C . MET A 1 73 ? 15.569 -6.643 -16.091 1.00 78.62 73 MET A C 1
ATOM 586 O O . MET A 1 73 ? 14.716 -5.764 -15.976 1.00 78.62 73 MET A O 1
ATOM 590 N N . ASN A 1 74 ? 16.702 -6.442 -16.767 1.00 74.25 74 ASN A N 1
ATOM 591 C CA . ASN A 1 74 ? 17.043 -5.192 -17.451 1.00 74.25 74 ASN A CA 1
ATOM 592 C C . ASN A 1 74 ? 17.011 -3.968 -16.511 1.00 74.25 74 ASN A C 1
ATOM 594 O O . ASN A 1 74 ? 17.634 -3.993 -15.456 1.00 74.25 74 ASN A O 1
ATOM 598 N N . HIS A 1 75 ? 16.347 -2.881 -16.914 1.00 68.38 75 HIS A N 1
ATOM 599 C CA . HIS A 1 75 ? 16.319 -1.604 -16.193 1.00 68.38 75 HIS A CA 1
ATOM 600 C C . HIS A 1 75 ? 15.151 -1.477 -15.198 1.00 68.38 75 HIS A C 1
ATOM 602 O O . HIS A 1 75 ? 15.183 -0.601 -14.334 1.00 68.38 75 HIS A O 1
ATOM 608 N N . MET A 1 76 ? 14.168 -2.384 -15.259 1.00 79.69 76 MET A N 1
ATOM 609 C CA . MET A 1 76 ? 13.010 -2.416 -14.354 1.00 79.69 76 MET A CA 1
ATOM 610 C C . MET A 1 76 ? 13.378 -2.428 -12.855 1.00 79.69 76 MET A C 1
ATOM 612 O O . MET A 1 76 ? 12.704 -1.748 -12.084 1.00 79.69 76 MET A O 1
ATOM 616 N N . PRO A 1 77 ? 14.454 -3.111 -12.404 1.00 86.75 77 PRO A N 1
ATOM 617 C CA . PRO A 1 77 ? 14.844 -3.114 -10.996 1.00 86.75 77 PRO A CA 1
ATOM 618 C C . PRO A 1 77 ? 15.254 -1.735 -10.479 1.00 86.75 77 PRO A C 1
ATOM 620 O O . PRO A 1 77 ? 15.045 -1.448 -9.308 1.00 86.75 77 PRO A O 1
ATOM 623 N N . VAL A 1 78 ? 15.835 -0.874 -11.320 1.00 93.19 78 VAL A N 1
ATOM 624 C CA . VAL A 1 78 ? 16.221 0.480 -10.895 1.00 93.19 78 VAL A CA 1
ATOM 625 C C . VAL A 1 78 ? 14.973 1.308 -10.636 1.00 93.19 78 VAL A C 1
ATOM 627 O O . VAL A 1 78 ? 14.813 1.816 -9.532 1.00 93.19 78 VAL A O 1
ATOM 630 N N . LEU A 1 79 ? 14.062 1.362 -11.610 1.00 92.25 79 LEU A N 1
ATOM 631 C CA . LEU A 1 79 ? 12.828 2.134 -11.487 1.00 92.25 79 LEU A CA 1
ATOM 632 C C . LEU A 1 79 ? 11.944 1.609 -10.346 1.00 92.25 79 LEU A C 1
ATOM 634 O O . LEU A 1 79 ? 11.390 2.393 -9.584 1.00 92.25 79 LEU A O 1
ATOM 638 N N . GLY A 1 80 ? 11.867 0.286 -10.167 1.00 93.06 80 GLY A N 1
ATOM 639 C CA . GLY A 1 80 ? 11.182 -0.315 -9.020 1.00 93.06 80 GLY A CA 1
ATOM 640 C C . GLY A 1 80 ? 11.759 0.159 -7.683 1.00 93.06 80 GLY A C 1
ATOM 641 O O . GLY A 1 80 ? 11.014 0.630 -6.831 1.00 93.06 80 GLY A O 1
ATOM 642 N N . ALA A 1 81 ? 13.089 0.129 -7.533 1.00 96.75 81 ALA A N 1
ATOM 643 C CA . ALA A 1 81 ? 13.754 0.585 -6.312 1.00 96.75 81 ALA A CA 1
ATOM 644 C C . ALA A 1 81 ? 13.561 2.088 -6.059 1.00 96.75 81 ALA A C 1
ATOM 646 O O . ALA A 1 81 ? 13.438 2.517 -4.914 1.00 96.75 81 ALA A O 1
ATOM 647 N N . GLU A 1 82 ? 13.554 2.891 -7.120 1.00 96.94 82 GLU A N 1
ATOM 648 C CA . GLU A 1 82 ? 13.307 4.331 -7.066 1.00 96.94 82 GLU A CA 1
ATOM 649 C C . GLU A 1 82 ? 11.904 4.639 -6.537 1.00 96.94 82 GLU A C 1
ATOM 651 O O . GLU A 1 82 ? 11.766 5.379 -5.559 1.00 96.94 82 GLU A O 1
ATOM 656 N N . PHE A 1 83 ? 10.871 4.044 -7.132 1.00 95.56 83 PHE A N 1
ATOM 657 C CA . PHE A 1 83 ? 9.484 4.257 -6.716 1.00 95.56 83 PHE A CA 1
ATOM 658 C C . PHE A 1 83 ? 9.231 3.736 -5.294 1.00 95.56 83 PHE A C 1
ATOM 660 O O . PHE A 1 83 ? 8.752 4.502 -4.458 1.00 95.56 83 PHE A O 1
ATOM 667 N N . GLU A 1 84 ? 9.698 2.526 -4.958 1.00 96.00 84 GLU A N 1
ATOM 668 C CA . GLU A 1 84 ? 9.590 1.980 -3.592 1.00 96.00 84 GLU A CA 1
ATOM 669 C C . GLU A 1 84 ? 10.292 2.890 -2.562 1.00 96.00 84 GLU A C 1
ATOM 671 O O . GLU A 1 84 ? 9.795 3.114 -1.460 1.00 96.00 84 GLU A O 1
ATOM 676 N N . SER A 1 85 ? 11.422 3.517 -2.920 1.00 97.19 85 SER A N 1
ATOM 677 C CA . SER A 1 85 ? 12.107 4.437 -2.001 1.00 97.19 85 SER A CA 1
ATOM 678 C C . SER A 1 85 ? 11.290 5.698 -1.698 1.00 97.19 85 SER A C 1
ATOM 680 O O . SER A 1 85 ? 11.370 6.234 -0.590 1.00 97.19 85 SER A O 1
ATOM 682 N N . ILE A 1 86 ? 10.490 6.176 -2.652 1.00 96.19 86 ILE A N 1
ATOM 683 C CA . ILE A 1 86 ? 9.610 7.334 -2.459 1.00 96.19 86 ILE A CA 1
ATOM 684 C C . ILE A 1 86 ? 8.360 6.948 -1.685 1.00 96.19 86 ILE A C 1
ATOM 686 O O . ILE A 1 86 ? 7.945 7.688 -0.796 1.00 96.19 86 ILE A O 1
ATOM 690 N N . GLU A 1 87 ? 7.800 5.783 -1.975 1.00 94.94 87 GLU A N 1
ATOM 691 C CA . GLU A 1 87 ? 6.696 5.209 -1.216 1.00 94.94 87 GLU A CA 1
ATOM 692 C C . GLU A 1 87 ? 7.039 5.106 0.269 1.00 94.94 87 GLU A C 1
ATOM 694 O O . GLU A 1 87 ? 6.367 5.716 1.098 1.00 94.94 87 GLU A O 1
ATOM 699 N N . HIS A 1 88 ? 8.164 4.468 0.601 1.00 94.00 88 HIS A N 1
ATOM 700 C CA . HIS A 1 88 ? 8.644 4.368 1.977 1.00 94.00 88 HIS A CA 1
ATOM 701 C C . HIS A 1 88 ? 8.955 5.734 2.604 1.00 94.00 88 HIS A C 1
ATOM 703 O O . HIS A 1 88 ? 8.776 5.907 3.811 1.00 94.00 88 HIS A O 1
ATOM 709 N N . LEU A 1 89 ? 9.410 6.719 1.822 1.00 94.56 89 LEU A N 1
ATOM 710 C CA . LEU A 1 89 ? 9.651 8.069 2.334 1.00 94.56 89 LEU A CA 1
ATOM 711 C C . LEU A 1 89 ? 8.340 8.720 2.792 1.00 94.56 89 LEU A C 1
ATOM 713 O O . LEU A 1 89 ? 8.281 9.267 3.894 1.00 94.56 89 LEU A O 1
ATOM 717 N N . PHE A 1 90 ? 7.300 8.672 1.957 1.00 92.12 90 PHE A N 1
ATOM 718 C CA . PHE A 1 90 ? 6.001 9.268 2.278 1.00 92.12 90 PHE A CA 1
ATOM 719 C C . PHE A 1 90 ? 5.258 8.484 3.353 1.00 92.12 90 PHE A C 1
ATOM 721 O O . PHE A 1 90 ? 4.724 9.092 4.274 1.00 92.12 90 PHE A O 1
ATOM 728 N N . TYR A 1 91 ? 5.312 7.156 3.297 1.00 88.62 91 TYR A N 1
ATOM 729 C CA . TYR A 1 91 ? 4.763 6.280 4.323 1.00 88.62 91 TYR A CA 1
ATOM 730 C C . TYR A 1 91 ? 5.321 6.600 5.720 1.00 88.62 91 TYR A C 1
ATOM 732 O O . TYR A 1 91 ? 4.557 6.784 6.661 1.00 88.62 91 TYR A O 1
ATOM 740 N N . ASN A 1 92 ? 6.645 6.756 5.851 1.00 88.00 92 ASN A N 1
ATOM 741 C CA . ASN A 1 92 ? 7.292 7.053 7.136 1.00 88.00 92 ASN A CA 1
ATOM 742 C C . ASN A 1 92 ? 7.211 8.533 7.555 1.00 88.00 92 ASN A C 1
ATOM 744 O O . ASN A 1 92 ? 7.711 8.898 8.619 1.00 88.00 92 ASN A O 1
ATOM 748 N N . SER A 1 93 ? 6.639 9.405 6.721 1.00 86.50 93 SER A N 1
ATOM 749 C CA . SER A 1 93 ? 6.479 10.838 7.012 1.00 86.50 93 SER A CA 1
ATOM 750 C C . SER A 1 93 ? 5.018 11.272 7.093 1.00 86.50 93 SER A C 1
ATOM 752 O O . SER A 1 93 ? 4.722 12.469 7.035 1.00 86.50 93 SER A O 1
ATOM 754 N N . GLN A 1 94 ? 4.109 10.309 7.261 1.00 86.00 94 GLN A N 1
ATOM 755 C CA . GLN A 1 94 ? 2.697 10.579 7.465 1.00 86.00 94 GLN A CA 1
ATOM 756 C C . GLN A 1 94 ? 2.462 11.451 8.696 1.00 86.00 94 GLN A C 1
ATOM 758 O O . GLN A 1 94 ? 3.163 11.394 9.709 1.00 86.00 94 GLN A O 1
ATOM 763 N N . THR A 1 95 ? 1.455 12.310 8.582 1.00 87.75 95 THR A N 1
ATOM 764 C CA . THR A 1 95 ? 1.036 13.193 9.663 1.00 87.75 95 THR A CA 1
ATOM 765 C C . THR A 1 95 ? -0.445 13.002 9.902 1.00 87.75 95 THR A C 1
ATOM 767 O O . THR A 1 95 ? -1.250 13.286 9.017 1.00 87.75 95 THR A O 1
ATOM 770 N N . HIS A 1 96 ? -0.797 12.609 11.119 1.00 89.88 96 HIS A N 1
ATOM 771 C CA . HIS A 1 96 ? -2.183 12.382 11.508 1.00 89.88 96 HIS A CA 1
ATOM 772 C C . HIS A 1 96 ? -2.724 13.572 12.295 1.00 89.88 96 HIS A C 1
ATOM 774 O O . HIS A 1 96 ? -2.060 14.147 13.168 1.00 89.88 96 HIS A O 1
ATOM 780 N N . SER A 1 97 ? -3.956 13.970 11.993 1.00 81.06 97 SER A N 1
ATOM 781 C CA . SER A 1 97 ? -4.596 15.094 12.669 1.00 81.06 97 SER A CA 1
ATOM 782 C C . SER A 1 97 ? -5.157 14.655 14.018 1.00 81.06 97 SER A C 1
ATOM 784 O O . SER A 1 97 ? -6.295 14.208 14.112 1.00 81.06 97 SER A O 1
ATOM 786 N N . ALA A 1 98 ? -4.420 14.897 15.106 1.00 72.06 98 ALA A N 1
ATOM 787 C CA . ALA A 1 98 ? -4.886 14.608 16.472 1.00 72.06 98 ALA A CA 1
ATOM 788 C C . ALA A 1 98 ? -6.219 15.300 16.854 1.00 72.06 98 ALA A C 1
ATOM 790 O O . ALA A 1 98 ? -6.842 14.962 17.862 1.00 72.06 98 ALA A O 1
ATOM 791 N N . LYS A 1 99 ? -6.665 16.293 16.070 1.00 76.38 99 LYS A N 1
ATOM 792 C CA . LYS A 1 99 ? -7.953 16.979 16.258 1.00 76.38 99 LYS A CA 1
ATOM 793 C C . LYS A 1 99 ? -9.137 16.183 15.714 1.00 76.38 99 LYS A C 1
ATOM 795 O O . LYS A 1 99 ? -10.262 16.412 16.155 1.00 76.38 99 LYS A O 1
ATOM 800 N N . GLN A 1 100 ? -8.904 15.287 14.763 1.00 89.06 100 GLN A N 1
ATOM 801 C CA . GLN A 1 100 ? -9.945 14.509 14.117 1.00 89.06 100 GLN A CA 1
ATOM 802 C C . GLN A 1 100 ? -10.073 13.172 14.832 1.00 89.06 100 GLN A C 1
ATOM 804 O O . GLN A 1 100 ? -9.328 12.232 14.574 1.00 89.06 100 GLN A O 1
ATOM 809 N N . ARG A 1 101 ? -10.998 13.123 15.796 1.00 95.50 101 ARG A N 1
ATOM 810 C CA . ARG A 1 101 ? -11.235 11.924 16.598 1.00 95.50 101 ARG A CA 1
ATOM 811 C C . ARG A 1 101 ? -12.676 11.466 16.536 1.00 95.50 101 ARG A C 1
ATOM 813 O O . ARG A 1 101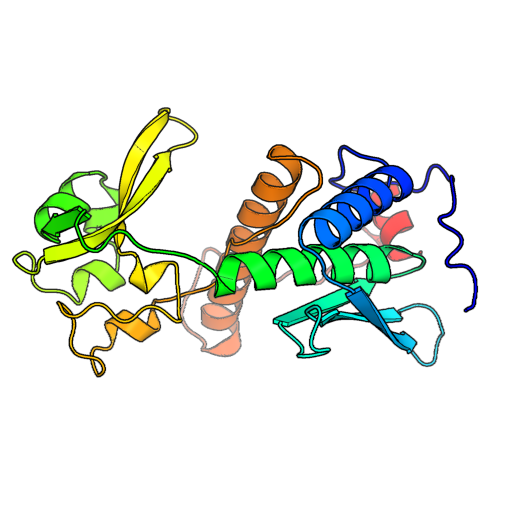 ? -13.585 12.260 16.785 1.00 95.50 101 ARG A O 1
ATOM 820 N N . VAL A 1 102 ? -12.869 10.177 16.290 1.00 96.06 102 VAL A N 1
ATOM 821 C CA . VAL A 1 102 ? -14.184 9.552 16.097 1.00 96.06 102 VAL A CA 1
ATOM 822 C C . VAL A 1 102 ? -14.332 8.375 17.061 1.00 96.06 102 VAL A C 1
ATOM 824 O O . VAL A 1 102 ? -13.346 7.726 17.415 1.00 96.06 102 VAL A O 1
ATOM 827 N N . LEU A 1 103 ? -15.548 8.141 17.564 1.00 97.25 103 LEU A N 1
ATOM 828 C CA . LEU A 1 103 ? -15.826 6.965 18.392 1.00 97.25 103 LEU A CA 1
ATOM 829 C C . LEU A 1 103 ? -15.753 5.698 17.542 1.00 97.25 103 LEU A C 1
ATOM 831 O O . LEU A 1 103 ? -16.270 5.690 16.431 1.00 97.25 103 LEU A O 1
ATOM 835 N N . VAL A 1 104 ? -15.220 4.608 18.091 1.00 97.00 104 VAL A N 1
ATOM 836 C CA . VAL A 1 104 ? -15.205 3.302 17.408 1.00 97.00 104 VAL A CA 1
ATOM 837 C C . VAL A 1 104 ? -16.600 2.914 16.909 1.00 97.00 104 VAL A C 1
ATOM 839 O O . VAL A 1 104 ? -16.727 2.494 15.767 1.00 97.00 104 VAL A O 1
ATOM 842 N N . SER A 1 105 ? -17.662 3.129 17.698 1.00 97.06 105 SER A N 1
ATOM 843 C CA . SER A 1 105 ? -19.034 2.856 17.238 1.00 97.06 105 SER A CA 1
ATOM 844 C C . SER A 1 105 ? -19.412 3.643 15.984 1.00 97.06 105 SER A C 1
ATOM 846 O O . SER A 1 105 ? -19.992 3.084 15.065 1.00 97.06 105 SER A O 1
ATOM 848 N N . GLN A 1 106 ? -19.044 4.924 15.928 1.00 96.81 106 GLN A N 1
ATOM 849 C CA . GLN A 1 106 ? -19.325 5.782 14.781 1.00 96.81 106 GLN A CA 1
ATOM 850 C C . GLN A 1 106 ? -18.502 5.368 13.566 1.00 96.81 106 GLN A C 1
ATOM 852 O O . GLN A 1 106 ? -19.005 5.476 12.457 1.00 96.81 106 GLN A O 1
ATOM 857 N N . ILE A 1 107 ? -17.270 4.880 13.768 1.00 96.19 107 ILE A N 1
ATOM 858 C CA . ILE A 1 107 ? -16.452 4.329 12.684 1.00 96.19 107 ILE A CA 1
ATOM 859 C C . ILE A 1 107 ? -17.161 3.115 12.086 1.00 96.19 107 ILE A C 1
ATOM 861 O O . ILE A 1 107 ? -17.412 3.101 10.886 1.00 96.19 107 ILE A O 1
ATOM 865 N N . MET A 1 10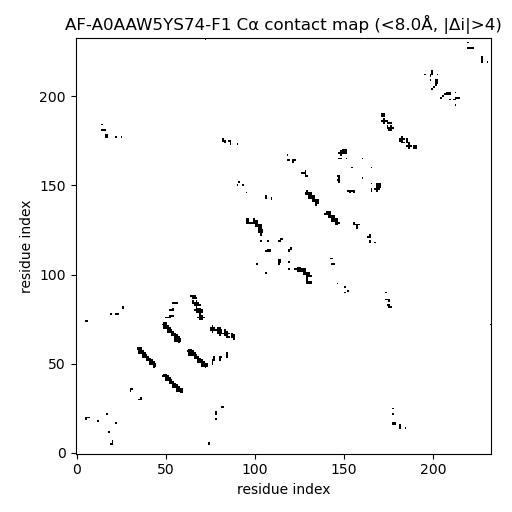8 ? -17.546 2.153 12.930 1.00 96.12 108 MET A N 1
ATOM 866 C CA . MET A 1 108 ? -18.223 0.915 12.525 1.00 96.12 108 MET A CA 1
ATOM 867 C C . MET A 1 108 ? -19.580 1.155 11.845 1.00 96.12 108 MET A C 1
ATOM 869 O O . MET A 1 108 ? -20.018 0.342 11.047 1.00 96.12 108 MET A O 1
ATOM 873 N N . GLU A 1 109 ? -20.265 2.255 12.156 1.00 95.19 109 GLU A N 1
ATOM 874 C CA . GLU A 1 109 ? -21.557 2.614 11.552 1.00 95.19 109 GLU A CA 1
ATOM 875 C C . GLU A 1 109 ? -21.428 3.222 10.139 1.00 95.19 109 GLU A C 1
ATOM 877 O O . GLU A 1 109 ? -22.445 3.434 9.475 1.00 95.19 109 GLU A O 1
ATOM 882 N N . GLN A 1 110 ? -20.210 3.521 9.664 1.00 93.19 110 GLN A N 1
ATOM 883 C CA . GLN A 1 110 ? -19.999 4.124 8.339 1.00 93.19 110 GLN A CA 1
ATOM 884 C C . GLN A 1 110 ? -20.221 3.148 7.184 1.00 93.19 110 GLN A C 1
ATOM 886 O O . GLN A 1 110 ? -20.653 3.605 6.119 1.00 93.19 110 GLN A O 1
ATOM 891 N N . ASP A 1 111 ? -19.911 1.866 7.396 1.00 89.75 111 ASP A N 1
ATOM 892 C CA . ASP A 1 111 ? -19.970 0.804 6.394 1.00 89.75 111 ASP A CA 1
ATOM 893 C C . ASP A 1 111 ? -20.246 -0.563 7.047 1.00 89.75 111 ASP A C 1
ATOM 895 O O . ASP A 1 111 ? -19.860 -0.801 8.192 1.00 89.75 111 ASP A O 1
ATOM 899 N N . LEU A 1 112 ? -20.914 -1.465 6.324 1.00 88.88 112 LEU A N 1
ATOM 900 C CA . LEU A 1 112 ? -21.177 -2.821 6.805 1.00 88.88 112 LEU A CA 1
ATOM 901 C C . LEU A 1 112 ? -19.886 -3.628 6.966 1.00 88.88 112 LEU A C 1
ATOM 903 O O . LEU A 1 112 ? -19.792 -4.401 7.918 1.00 88.88 112 LEU A O 1
ATOM 907 N N . ASP A 1 113 ? -18.887 -3.411 6.110 1.00 87.25 113 ASP A N 1
ATOM 908 C CA . ASP A 1 113 ? 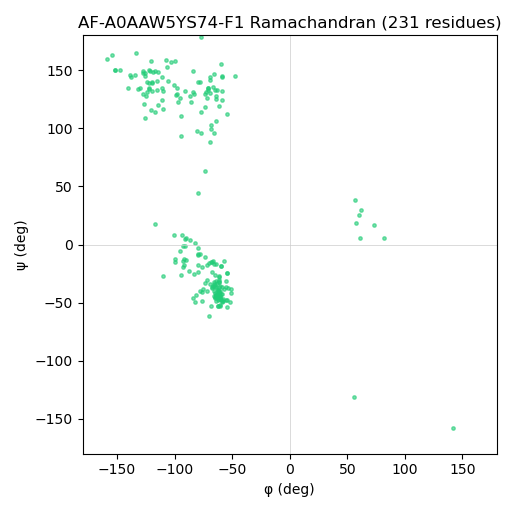-17.607 -4.124 6.182 1.00 87.25 113 ASP A CA 1
ATOM 909 C C . ASP A 1 113 ? -16.836 -3.783 7.470 1.00 87.25 113 ASP A C 1
ATOM 911 O O . ASP A 1 113 ? -16.095 -4.609 8.002 1.00 87.25 113 ASP A O 1
ATOM 915 N N . PHE A 1 114 ? -17.076 -2.603 8.053 1.00 92.56 114 PHE A N 1
ATOM 916 C CA . PHE A 1 114 ? -16.462 -2.196 9.320 1.00 92.56 114 PHE A CA 1
ATOM 917 C C . PHE A 1 114 ? -17.135 -2.801 10.555 1.00 92.56 114 PHE A C 1
ATOM 919 O O . PHE A 1 114 ? -16.539 -2.809 11.635 1.00 92.56 114 PHE A O 1
ATOM 926 N N . LEU A 1 115 ? -18.365 -3.309 10.439 1.00 89.44 115 LEU A N 1
ATOM 927 C CA . LEU A 1 115 ? -19.043 -3.961 11.564 1.00 89.44 115 LEU A CA 1
ATOM 928 C C . LEU A 1 115 ? -18.342 -5.266 11.959 1.00 89.44 115 LEU A C 1
ATOM 930 O O . LEU A 1 115 ? -18.253 -5.577 13.150 1.00 89.44 115 LEU A O 1
ATOM 934 N N . ASP A 1 116 ? -17.824 -5.990 10.969 1.00 88.00 116 ASP A N 1
ATOM 935 C CA . ASP A 1 116 ? -17.158 -7.281 11.143 1.00 88.00 116 ASP A CA 1
ATOM 936 C C . ASP A 1 116 ? -15.622 -7.174 11.117 1.00 88.00 116 ASP A C 1
ATOM 938 O O . ASP A 1 116 ? -14.928 -8.191 11.178 1.00 88.00 116 ASP A O 1
ATOM 942 N N . ASP A 1 117 ? -15.074 -5.955 11.112 1.00 93.44 117 ASP A N 1
ATOM 943 C CA . ASP A 1 117 ? -13.632 -5.719 11.113 1.00 93.44 117 ASP A CA 1
ATOM 944 C C . ASP A 1 117 ? -12.969 -6.307 12.384 1.00 93.44 117 ASP A C 1
ATOM 946 O O . ASP A 1 117 ? -13.298 -5.910 13.514 1.00 93.44 117 ASP A O 1
ATOM 950 N N . PRO A 1 118 ? -12.028 -7.264 12.253 1.00 93.38 118 PRO A N 1
ATOM 951 C CA . PRO A 1 118 ? -11.406 -7.920 13.401 1.00 93.38 118 PRO A CA 1
ATOM 952 C C . PRO A 1 118 ? -10.623 -6.980 14.323 1.00 93.38 118 PRO A C 1
ATOM 954 O O . PRO A 1 118 ? -10.558 -7.248 15.527 1.00 93.38 118 PRO A O 1
ATOM 957 N N . ALA A 1 119 ? -10.040 -5.907 13.783 1.00 94.94 119 ALA A N 1
ATOM 958 C CA . ALA A 1 119 ? -9.262 -4.928 14.528 1.00 94.94 119 ALA A CA 1
ATOM 959 C C . ALA A 1 119 ? -10.183 -4.001 15.329 1.00 94.94 119 ALA A C 1
ATOM 961 O O . ALA A 1 119 ? -9.998 -3.849 16.540 1.00 94.94 119 ALA A O 1
ATOM 962 N N . LEU A 1 120 ? -11.230 -3.452 14.702 1.00 95.56 120 LEU A N 1
ATOM 963 C CA . LEU A 1 120 ? -12.230 -2.630 15.396 1.00 95.56 120 LEU A CA 1
ATOM 964 C C . LEU A 1 120 ? -12.940 -3.424 16.501 1.00 95.56 120 LEU A C 1
ATOM 966 O O . LEU A 1 120 ? -13.190 -2.892 17.585 1.00 95.56 120 LEU A O 1
ATOM 970 N N . ASN A 1 121 ? -13.170 -4.720 16.281 1.00 94.06 121 ASN A N 1
ATOM 971 C CA . ASN A 1 121 ? -13.758 -5.625 17.268 1.00 94.06 121 ASN A CA 1
ATOM 972 C C . ASN A 1 121 ? -12.870 -5.889 18.504 1.00 94.06 121 ASN A C 1
ATOM 974 O O . ASN A 1 121 ? -13.381 -6.358 19.523 1.00 94.06 121 ASN A O 1
ATOM 978 N N . GLN A 1 122 ? -11.571 -5.552 18.474 1.00 94.69 122 GLN A N 1
ATOM 979 C CA . GLN A 1 122 ? -10.705 -5.580 19.668 1.00 94.69 122 GLN A CA 1
ATOM 980 C C . GLN A 1 122 ? -10.883 -4.354 20.577 1.00 94.69 122 GLN A C 1
ATOM 982 O O . GLN A 1 122 ? -10.318 -4.302 21.676 1.00 94.69 122 GLN A O 1
ATOM 987 N N . LEU A 1 123 ? -11.617 -3.334 20.129 1.00 95.50 123 LEU A N 1
ATOM 988 C CA . LEU A 1 123 ? -11.700 -2.039 20.793 1.00 95.50 123 LEU A CA 1
ATOM 989 C C . LEU A 1 123 ? -13.045 -1.830 21.489 1.00 95.50 123 LEU A C 1
ATOM 991 O O . LEU A 1 123 ? -14.092 -2.342 21.097 1.00 95.50 123 LEU A O 1
ATOM 995 N N . SER A 1 124 ? -13.031 -1.004 22.536 1.00 95.44 124 SER A N 1
ATOM 996 C CA . SER A 1 124 ? -14.274 -0.519 23.133 1.00 95.44 124 SER A CA 1
ATOM 997 C C . SER A 1 124 ? -14.968 0.439 22.170 1.00 95.44 124 SER A C 1
ATOM 999 O O . SER A 1 124 ? -14.374 1.421 21.728 1.00 95.44 124 SER A O 1
ATOM 1001 N N . LYS A 1 125 ? -16.265 0.219 21.936 1.00 96.12 125 LYS A N 1
ATOM 1002 C CA . LYS A 1 125 ? -17.123 1.080 21.103 1.00 96.12 125 LYS A CA 1
ATOM 1003 C C . LYS A 1 125 ? -17.123 2.557 21.529 1.00 96.12 125 LYS A C 1
ATOM 1005 O O . LYS A 1 125 ? -17.370 3.431 20.704 1.00 96.12 125 LYS A O 1
ATOM 1010 N N . ASN A 1 126 ? -16.814 2.831 22.799 1.00 96.75 126 ASN A N 1
ATOM 1011 C CA . ASN A 1 126 ? -16.763 4.179 23.372 1.00 96.75 126 ASN A CA 1
ATOM 1012 C C . ASN A 1 126 ? -15.367 4.829 23.316 1.00 96.75 126 ASN A C 1
ATOM 1014 O O . ASN A 1 126 ? -15.205 5.964 23.771 1.00 96.75 126 ASN A O 1
ATOM 1018 N N . THR A 1 127 ? -14.350 4.132 22.805 1.00 96.19 127 THR A N 1
ATOM 1019 C CA . THR A 1 127 ? -13.014 4.705 22.615 1.00 96.19 127 THR A CA 1
ATOM 1020 C C . THR A 1 127 ? -13.046 5.712 21.469 1.00 96.19 127 THR A C 1
ATOM 1022 O O . THR A 1 127 ? -13.619 5.437 20.417 1.00 96.19 127 THR A O 1
ATOM 1025 N N . LYS A 1 128 ? -12.426 6.881 21.668 1.00 96.62 128 LYS A N 1
ATOM 1026 C CA . LYS A 1 128 ? -12.189 7.863 20.603 1.00 96.62 128 LYS A CA 1
ATOM 1027 C C . LYS A 1 128 ? -10.797 7.667 20.031 1.00 96.62 128 LYS A C 1
ATOM 1029 O O . LYS A 1 128 ? -9.831 7.761 20.786 1.00 96.62 128 LYS A O 1
ATOM 1034 N N . LEU A 1 129 ? -10.705 7.495 18.724 1.00 96.94 129 LEU A N 1
ATOM 1035 C CA . LEU A 1 129 ? -9.452 7.268 18.008 1.00 96.94 129 LEU A CA 1
ATOM 1036 C C . LEU A 1 129 ? -9.154 8.437 17.089 1.00 96.94 129 LEU A C 1
ATOM 1038 O O . LEU A 1 129 ? -10.090 9.045 16.573 1.00 96.94 129 LEU A O 1
ATOM 1042 N N . THR A 1 130 ? -7.877 8.724 16.877 1.00 97.06 130 THR A N 1
ATOM 1043 C CA . THR A 1 130 ? -7.417 9.526 15.741 1.00 97.06 130 THR A CA 1
ATOM 1044 C C . THR A 1 130 ? -7.728 8.765 14.457 1.00 97.06 130 THR A C 1
ATOM 1046 O O . THR A 1 130 ? -7.499 7.555 14.378 1.00 97.06 130 THR A O 1
ATOM 1049 N N . VAL A 1 131 ? -8.305 9.460 13.482 1.00 96.25 131 VAL A N 1
ATOM 1050 C CA . VAL A 1 131 ? -8.691 8.872 12.198 1.00 96.25 131 VAL A CA 1
ATOM 1051 C C . VAL A 1 131 ? -8.126 9.681 11.044 1.00 96.25 131 VAL A C 1
ATOM 1053 O O . VAL A 1 131 ? -8.035 10.909 11.130 1.00 96.25 131 VAL A O 1
ATOM 1056 N N . ASP A 1 132 ? -7.840 8.986 9.950 1.00 94.12 132 ASP A N 1
ATOM 1057 C CA . ASP A 1 132 ? -7.603 9.595 8.648 1.00 94.12 132 ASP A CA 1
ATOM 1058 C C . ASP A 1 132 ? -8.855 9.498 7.781 1.00 94.12 132 ASP A C 1
ATOM 1060 O O . ASP A 1 132 ? -9.751 8.682 8.021 1.00 94.12 132 ASP A O 1
ATOM 1064 N N . SER A 1 133 ? -8.925 10.388 6.797 1.00 92.69 133 SER A N 1
ATOM 1065 C CA . SER A 1 133 ? -10.010 10.456 5.829 1.00 92.69 133 SER A CA 1
ATOM 1066 C C . SER A 1 133 ? -9.613 9.752 4.540 1.00 92.69 133 SER A C 1
ATOM 1068 O O . SER A 1 133 ? -8.562 10.037 3.965 1.00 92.69 133 SER A O 1
ATOM 1070 N N . PHE A 1 134 ? -10.484 8.866 4.081 1.00 92.31 134 PHE A N 1
ATOM 1071 C CA . PHE A 1 134 ? -10.376 8.138 2.830 1.00 92.31 134 PHE A CA 1
ATOM 1072 C C . PHE A 1 134 ? -11.587 8.446 1.955 1.00 92.31 134 PHE A C 1
ATOM 1074 O O . PHE A 1 134 ? -12.643 8.855 2.438 1.00 92.31 134 PHE A O 1
ATOM 1081 N N . VAL A 1 135 ? -11.435 8.234 0.653 1.00 92.69 135 VAL A N 1
ATOM 1082 C CA . VAL A 1 135 ? -12.535 8.339 -0.304 1.00 92.69 135 VAL A CA 1
ATOM 1083 C C . VAL A 1 135 ? -12.783 6.960 -0.878 1.00 92.69 135 VAL A C 1
ATOM 1085 O O . VAL A 1 135 ? -11.895 6.370 -1.491 1.00 92.69 135 VAL A O 1
ATOM 1088 N N . ASP A 1 136 ? -13.996 6.462 -0.680 1.00 90.25 136 ASP A N 1
ATOM 1089 C CA . ASP A 1 136 ? -14.446 5.231 -1.306 1.00 90.25 136 ASP A CA 1
ATOM 1090 C C . ASP A 1 136 ? -14.501 5.409 -2.832 1.00 90.25 136 ASP A C 1
ATOM 1092 O O . ASP A 1 136 ? -15.089 6.365 -3.341 1.00 90.25 136 ASP A O 1
ATOM 1096 N N . ILE A 1 137 ? -13.866 4.503 -3.574 1.00 89.06 137 ILE A N 1
ATOM 1097 C CA . ILE A 1 137 ? -13.654 4.665 -5.020 1.00 89.06 137 ILE A CA 1
ATOM 1098 C C . ILE A 1 137 ? -14.958 4.483 -5.810 1.00 89.06 137 ILE A C 1
ATOM 1100 O O . ILE A 1 137 ? -15.128 5.108 -6.857 1.00 89.06 137 ILE A O 1
ATOM 1104 N N . GLU A 1 138 ? -15.887 3.656 -5.325 1.00 88.38 138 GLU A N 1
ATOM 1105 C CA . GLU A 1 138 ? -17.144 3.367 -6.024 1.00 88.38 138 GLU A CA 1
ATOM 1106 C C . GLU A 1 138 ? -18.197 4.453 -5.768 1.00 88.38 138 GLU A C 1
ATOM 1108 O O . GLU A 1 138 ? -18.801 4.996 -6.695 1.00 88.38 138 GLU A O 1
ATOM 1113 N N . SER A 1 139 ? -18.401 4.800 -4.502 1.00 90.31 139 SER A N 1
ATOM 1114 C CA . SER A 1 139 ? -19.434 5.726 -4.042 1.00 90.31 139 SER A CA 1
ATOM 1115 C C . SER A 1 139 ? -18.962 7.176 -3.942 1.00 90.31 139 SER A C 1
ATOM 1117 O O . SER A 1 139 ? -19.796 8.074 -3.812 1.00 90.31 139 SER A O 1
ATOM 1119 N N . SER A 1 140 ? -17.647 7.429 -3.995 1.00 91.56 140 SER A N 1
ATOM 1120 C CA . SER A 1 140 ? -17.027 8.742 -3.734 1.00 91.56 140 SER A CA 1
ATOM 1121 C C . SER A 1 140 ? -17.347 9.318 -2.348 1.00 91.56 140 SER A C 1
ATOM 1123 O O . SER A 1 140 ? -17.216 10.524 -2.122 1.00 91.56 140 SER A O 1
ATOM 1125 N N . LYS A 1 141 ? -17.801 8.477 -1.414 1.00 93.19 141 LYS A N 1
ATOM 1126 C CA . LYS A 1 141 ? -18.122 8.870 -0.043 1.00 93.19 141 LYS A CA 1
ATOM 1127 C C . LYS A 1 141 ? -16.835 9.010 0.767 1.00 93.19 141 LYS A C 1
ATOM 1129 O O . LYS A 1 141 ? -15.930 8.189 0.658 1.00 93.19 141 LYS A O 1
ATOM 1134 N N . GLU A 1 142 ? -16.781 10.038 1.608 1.00 93.31 142 GLU A N 1
ATOM 1135 C CA . GLU A 1 142 ? -15.725 10.172 2.610 1.00 93.31 142 GLU A CA 1
ATOM 1136 C C . GLU A 1 142 ? -15.938 9.157 3.743 1.00 93.31 142 GLU A C 1
ATOM 1138 O O . GLU A 1 142 ? -17.045 9.031 4.280 1.00 93.31 142 GLU A O 1
ATOM 1143 N N . VAL A 1 143 ? -14.881 8.438 4.104 1.00 93.81 143 VAL A N 1
ATOM 1144 C CA . VAL A 1 143 ? -14.880 7.394 5.129 1.00 93.81 143 VAL A CA 1
ATOM 1145 C C . VAL A 1 143 ? -13.703 7.620 6.070 1.00 93.81 143 VAL A C 1
ATOM 1147 O O . VAL A 1 143 ? -12.583 7.860 5.631 1.00 93.81 143 VAL A O 1
ATOM 1150 N N . TYR A 1 144 ? -13.943 7.531 7.374 1.00 94.75 144 TYR A N 1
ATOM 1151 C CA . TYR A 1 144 ? -12.899 7.644 8.389 1.00 94.75 144 TYR A CA 1
ATOM 1152 C C . TYR A 1 144 ? -12.420 6.279 8.861 1.00 94.75 144 TYR A C 1
ATOM 1154 O O . TYR A 1 144 ? -13.243 5.426 9.197 1.00 94.75 144 TYR A O 1
ATOM 1162 N N . TYR A 1 145 ? -11.108 6.097 8.974 1.00 94.56 145 TYR A N 1
ATOM 1163 C CA . TYR A 1 145 ? -10.511 4.856 9.469 1.00 94.56 145 TYR A CA 1
ATOM 1164 C C . TYR A 1 145 ? -9.394 5.149 10.487 1.00 94.56 145 TYR A C 1
ATOM 1166 O O . TYR A 1 145 ? -8.742 6.191 10.368 1.00 94.56 145 TYR A O 1
ATOM 1174 N N . PRO A 1 146 ? -9.187 4.313 11.529 1.00 95.56 146 PRO A N 1
ATOM 1175 C CA . PRO A 1 146 ? -8.185 4.589 12.557 1.00 95.56 146 PRO A CA 1
ATOM 1176 C C . PRO A 1 146 ? -6.772 4.711 11.991 1.00 95.56 146 PRO A C 1
ATOM 1178 O O . PRO A 1 146 ? -6.255 3.765 11.401 1.00 95.56 146 PRO A O 1
ATOM 1181 N N . SER A 1 147 ? -6.115 5.838 12.269 1.00 95.00 147 SER A N 1
ATOM 1182 C CA . SER A 1 147 ? -4.787 6.149 11.727 1.00 95.00 147 SER A CA 1
ATOM 1183 C C . SER A 1 147 ? -3.736 5.094 12.063 1.00 95.00 147 SER A C 1
ATOM 1185 O O . SER A 1 147 ? -2.913 4.740 11.229 1.00 95.00 147 SER A O 1
ATOM 1187 N N . PHE A 1 148 ? -3.791 4.533 13.274 1.00 94.44 148 PHE A N 1
ATOM 1188 C CA . PHE A 1 148 ? -2.805 3.545 13.724 1.00 94.44 148 PHE A CA 1
ATOM 1189 C C . PHE A 1 148 ? -2.925 2.189 13.008 1.00 94.44 148 PHE A C 1
ATOM 1191 O O . PHE A 1 148 ? -2.020 1.369 13.112 1.00 94.44 148 PHE A O 1
ATOM 1198 N N . LEU A 1 149 ? -4.046 1.916 12.325 1.00 94.19 149 LEU A N 1
ATOM 1199 C CA . LEU A 1 149 ? -4.204 0.699 11.524 1.00 94.19 149 LEU A CA 1
ATOM 1200 C C . LEU A 1 149 ? -3.592 0.854 10.126 1.00 94.19 149 LEU A C 1
ATOM 1202 O O . LEU A 1 149 ? -3.190 -0.147 9.538 1.00 94.19 149 LEU A O 1
ATOM 1206 N N . SER A 1 150 ? -3.491 2.088 9.623 1.00 91.12 150 SER A N 1
ATOM 1207 C CA . SER A 1 150 ? -2.881 2.425 8.331 1.00 91.12 150 SER A CA 1
ATOM 1208 C C . SER A 1 150 ? -1.444 2.949 8.430 1.00 91.12 150 SER A C 1
ATOM 1210 O O . SER A 1 150 ? -0.761 2.998 7.414 1.00 91.12 150 SER A O 1
ATOM 1212 N N . ASP A 1 151 ? -0.967 3.349 9.609 1.00 92.12 151 ASP A N 1
ATOM 1213 C CA . ASP A 1 151 ? 0.436 3.697 9.864 1.00 92.12 151 ASP A CA 1
ATOM 1214 C C . ASP A 1 151 ? 0.968 2.869 11.039 1.00 92.12 151 ASP A C 1
ATOM 1216 O O . ASP A 1 151 ? 0.619 3.108 12.198 1.00 92.12 151 ASP A O 1
ATOM 1220 N N . VAL A 1 152 ? 1.858 1.911 10.748 1.00 90.12 152 VAL A N 1
ATOM 1221 C CA . VAL A 1 152 ? 2.430 1.018 11.773 1.00 90.12 152 VAL A CA 1
ATOM 1222 C C . VAL A 1 152 ? 3.344 1.745 12.763 1.00 90.12 152 VAL A C 1
ATOM 1224 O O . VAL A 1 152 ? 3.684 1.188 13.808 1.00 90.12 152 VAL A O 1
ATOM 1227 N N . ASN A 1 153 ? 3.775 2.968 12.444 1.00 90.38 153 ASN A N 1
ATOM 1228 C CA . ASN A 1 153 ? 4.604 3.793 13.314 1.00 90.38 153 ASN A CA 1
ATOM 1229 C C . ASN A 1 153 ? 3.766 4.692 14.234 1.00 90.38 153 ASN A C 1
ATOM 1231 O O . ASN A 1 153 ? 4.306 5.256 15.193 1.00 90.38 153 ASN A O 1
ATOM 1235 N N . PHE A 1 154 ? 2.465 4.840 13.967 1.00 92.69 154 PHE A N 1
ATOM 1236 C CA . PHE A 1 154 ? 1.591 5.708 14.742 1.00 92.69 154 PHE A CA 1
ATOM 1237 C C . PHE A 1 154 ? 1.009 4.984 15.960 1.00 92.69 154 PHE A C 1
ATOM 1239 O O . PHE A 1 154 ? 0.398 3.922 15.864 1.00 92.69 154 PHE A O 1
ATOM 1246 N N . ILE A 1 155 ? 1.162 5.600 17.134 1.00 93.06 155 ILE A N 1
ATOM 1247 C CA . ILE A 1 155 ? 0.592 5.118 18.395 1.00 93.06 155 ILE A CA 1
ATOM 1248 C C . ILE A 1 155 ? -0.522 6.068 18.823 1.00 93.06 155 ILE A C 1
ATOM 1250 O O . ILE A 1 155 ? -0.267 7.235 19.129 1.00 93.06 155 ILE A O 1
ATOM 1254 N N . ASP A 1 156 ? -1.750 5.557 18.890 1.00 94.62 156 ASP A N 1
ATOM 1255 C CA . ASP A 1 156 ? -2.899 6.322 19.367 1.00 94.62 156 ASP A CA 1
ATOM 1256 C C . ASP A 1 156 ? -2.961 6.298 20.900 1.00 94.62 156 ASP A C 1
ATOM 1258 O O . ASP A 1 156 ? -2.929 5.242 21.534 1.00 94.62 156 ASP A O 1
ATOM 1262 N N . ASP A 1 157 ? -3.092 7.469 21.517 1.00 92.50 157 ASP A N 1
ATOM 1263 C CA . ASP A 1 157 ? -3.194 7.631 22.973 1.00 92.50 157 ASP A CA 1
ATOM 1264 C C . ASP A 1 157 ? -4.508 7.084 23.570 1.00 92.50 157 ASP A C 1
ATOM 1266 O O . ASP A 1 157 ? -4.603 6.872 24.781 1.00 92.50 157 ASP A O 1
ATOM 1270 N N . GLY A 1 158 ? -5.515 6.819 22.734 1.00 90.31 158 GLY A N 1
ATOM 1271 C CA . GLY A 1 158 ? -6.766 6.156 23.087 1.00 90.31 158 GLY A CA 1
ATOM 1272 C C . GLY A 1 158 ? -6.650 4.632 23.172 1.00 90.31 158 GLY A C 1
ATOM 1273 O O . GLY A 1 158 ? -7.593 3.977 23.626 1.00 90.31 158 GLY A O 1
ATOM 1274 N N . VAL A 1 159 ? -5.512 4.056 22.773 1.00 94.44 159 VAL A N 1
ATOM 1275 C CA . VAL A 1 159 ? -5.268 2.611 22.745 1.00 94.44 159 VAL A CA 1
ATOM 1276 C C . VAL A 1 159 ? -4.007 2.282 23.542 1.00 94.44 159 VAL A C 1
ATOM 1278 O O . VAL A 1 159 ? -2.932 2.825 23.314 1.00 94.44 159 VAL A O 1
ATOM 1281 N N . SER A 1 160 ? -4.108 1.335 24.479 1.00 93.81 160 SER A N 1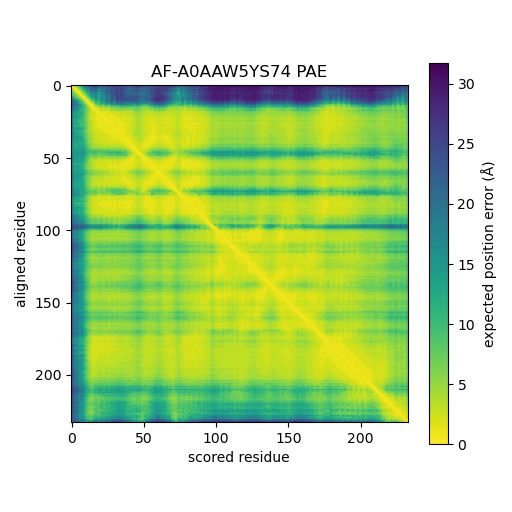
ATOM 1282 C CA . SER A 1 160 ? -2.923 0.850 25.197 1.00 93.81 160 SER A CA 1
ATOM 1283 C C . SER A 1 160 ? -1.900 0.265 24.220 1.00 93.81 160 SER A C 1
ATOM 1285 O O . SER A 1 160 ? -2.260 -0.592 23.423 1.00 93.81 160 SER A O 1
ATOM 1287 N N . ILE A 1 161 ? -0.626 0.649 24.339 1.00 91.44 161 ILE A N 1
ATOM 1288 C CA . ILE A 1 161 ? 0.474 0.156 23.487 1.00 91.44 161 ILE A CA 1
ATOM 1289 C C . ILE A 1 161 ? 0.607 -1.379 23.456 1.00 91.44 161 ILE A C 1
ATOM 1291 O O . ILE A 1 161 ? 1.102 -1.942 22.490 1.00 91.44 161 ILE A O 1
ATOM 1295 N N . ASN A 1 162 ? 0.134 -2.071 24.498 1.00 92.44 162 ASN A N 1
ATOM 1296 C CA . ASN A 1 162 ? 0.156 -3.535 24.579 1.00 92.44 162 ASN A CA 1
ATOM 1297 C C . ASN A 1 162 ? -1.118 -4.192 24.020 1.00 92.44 162 ASN A C 1
ATOM 1299 O O . ASN A 1 162 ? -1.304 -5.399 24.172 1.00 92.44 162 ASN A O 1
ATOM 1303 N N . ASN A 1 163 ? -2.039 -3.417 23.446 1.00 94.12 163 ASN A N 1
ATOM 1304 C CA . ASN A 1 163 ? -3.267 -3.949 22.876 1.00 94.12 163 ASN A CA 1
ATOM 1305 C C . ASN A 1 163 ? -2.951 -4.729 21.589 1.00 94.12 163 ASN A C 1
ATOM 1307 O O . ASN A 1 163 ? -2.240 -4.244 20.710 1.00 94.12 163 ASN A O 1
ATOM 1311 N N . HIS A 1 164 ? -3.525 -5.927 21.464 1.00 93.81 164 HIS A N 1
ATOM 1312 C CA . HIS A 1 164 ? -3.386 -6.784 20.286 1.00 93.81 164 HIS A CA 1
ATOM 1313 C C . HIS A 1 164 ? -3.881 -6.143 18.987 1.00 93.81 164 HIS A C 1
ATOM 1315 O O . HIS A 1 164 ? -3.478 -6.587 17.920 1.00 93.81 164 HIS A O 1
ATOM 1321 N N . VAL A 1 165 ? -4.700 -5.092 19.055 1.00 95.50 165 VAL A N 1
ATOM 1322 C CA . VAL A 1 165 ? -5.165 -4.351 17.879 1.00 95.50 165 VAL A CA 1
ATOM 1323 C C . VAL A 1 165 ? -4.014 -3.822 17.010 1.00 95.50 165 VAL A C 1
ATOM 1325 O O . VAL A 1 165 ? -4.138 -3.803 15.793 1.00 95.50 165 VAL A O 1
ATOM 1328 N N . TYR A 1 166 ? -2.860 -3.489 17.603 1.00 95.56 166 TYR A N 1
ATOM 1329 C CA . TYR A 1 166 ? -1.676 -3.060 16.850 1.00 95.56 166 TYR A CA 1
ATOM 1330 C C . TYR A 1 166 ? -1.089 -4.174 15.966 1.00 95.56 166 TYR A C 1
ATOM 1332 O O . TYR A 1 166 ? -0.339 -3.884 15.044 1.00 95.56 166 TYR A O 1
ATOM 1340 N N . GLN A 1 167 ? -1.446 -5.445 16.191 1.00 93.75 167 GLN A N 1
ATOM 1341 C CA . GLN A 1 167 ? -1.052 -6.559 15.314 1.00 93.75 167 GLN A CA 1
ATOM 1342 C C . GLN A 1 167 ? -1.824 -6.575 13.987 1.00 93.75 167 GLN A C 1
ATOM 1344 O O . GLN A 1 167 ? -1.458 -7.332 13.093 1.00 93.75 167 GLN A O 1
ATOM 1349 N N . TYR A 1 168 ? -2.878 -5.763 13.867 1.00 94.06 168 TYR A N 1
ATOM 1350 C CA . TYR A 1 168 ? -3.625 -5.564 12.626 1.00 94.06 168 TYR A CA 1
ATOM 1351 C C . TYR A 1 168 ? -3.150 -4.339 11.836 1.00 94.06 168 TYR A C 1
ATOM 1353 O O . TYR A 1 168 ? -3.632 -4.124 10.729 1.00 94.06 168 TYR A O 1
ATOM 1361 N N . ALA A 1 169 ? -2.223 -3.542 12.379 1.00 93.06 169 ALA A N 1
ATOM 1362 C CA . ALA A 1 169 ? -1.621 -2.447 11.632 1.00 93.06 169 ALA A CA 1
ATOM 1363 C C . ALA A 1 169 ? -0.766 -3.006 10.489 1.00 93.06 169 ALA A C 1
ATOM 1365 O O . ALA A 1 169 ? 0.002 -3.954 10.683 1.00 93.06 169 ALA A O 1
ATOM 1366 N N . SER A 1 170 ? -0.891 -2.424 9.298 1.00 89.81 170 SER A N 1
ATOM 1367 C CA . SER A 1 170 ? -0.132 -2.865 8.132 1.00 89.81 170 SER A CA 1
ATOM 1368 C C . SER A 1 170 ? 0.202 -1.709 7.198 1.00 89.81 170 SER A C 1
ATOM 1370 O O . SER A 1 170 ? -0.555 -0.756 7.064 1.00 89.81 170 SER A O 1
ATOM 1372 N N . ASP A 1 171 ? 1.334 -1.854 6.520 1.00 87.31 171 ASP A N 1
ATOM 1373 C CA . ASP A 1 171 ? 1.760 -1.076 5.359 1.00 87.31 171 ASP A CA 1
ATOM 1374 C C . ASP A 1 171 ? 1.224 -1.647 4.031 1.00 87.31 171 ASP A C 1
ATOM 1376 O O . ASP A 1 171 ? 1.553 -1.148 2.958 1.00 87.31 171 ASP A O 1
ATOM 1380 N N . SER A 1 172 ? 0.395 -2.694 4.082 1.00 90.12 172 SER A N 1
ATOM 1381 C CA . SER A 1 172 ? -0.158 -3.323 2.883 1.00 90.12 172 SER A CA 1
ATOM 1382 C C . SER A 1 172 ? -1.035 -2.350 2.104 1.00 90.12 172 SER A C 1
ATOM 1384 O O . SER A 1 172 ? -1.926 -1.715 2.668 1.00 90.12 172 SER A O 1
ATOM 1386 N N . GLY A 1 173 ? -0.833 -2.295 0.789 1.00 89.44 173 GLY A N 1
ATOM 1387 C CA . GLY A 1 173 ? -1.625 -1.440 -0.094 1.00 89.44 173 GLY A CA 1
ATOM 1388 C C . GLY A 1 173 ? -1.160 0.018 -0.144 1.00 89.44 173 GLY A C 1
ATOM 1389 O O . GLY A 1 173 ? -1.804 0.820 -0.823 1.00 89.44 173 GLY A O 1
ATOM 1390 N N . TYR A 1 174 ? -0.043 0.375 0.496 1.00 92.19 174 TYR A N 1
ATOM 1391 C CA . TYR A 1 174 ? 0.695 1.572 0.096 1.00 92.19 174 TYR A CA 1
ATOM 1392 C C . TYR A 1 174 ? 1.371 1.306 -1.240 1.00 92.19 174 TYR A C 1
ATOM 1394 O O . TYR A 1 174 ? 1.927 0.241 -1.460 1.00 92.19 174 TYR A O 1
ATOM 1402 N N . ALA A 1 175 ? 1.268 2.265 -2.152 1.00 93.69 175 ALA A N 1
ATOM 1403 C CA . ALA A 1 175 ? 1.849 2.123 -3.471 1.00 93.69 175 ALA A CA 1
ATOM 1404 C C . ALA A 1 175 ? 2.225 3.482 -4.050 1.00 93.69 175 ALA A C 1
ATOM 1406 O O . ALA A 1 175 ? 1.564 4.500 -3.816 1.00 93.69 175 ALA A O 1
ATOM 1407 N N . SER A 1 176 ? 3.253 3.478 -4.885 1.00 93.38 176 SER A N 1
ATOM 1408 C CA . SER A 1 176 ? 3.639 4.611 -5.714 1.00 93.38 176 SER A CA 1
ATOM 1409 C C . SER A 1 176 ? 3.573 4.270 -7.203 1.00 93.38 176 SER A C 1
ATOM 1411 O O . SER A 1 176 ? 3.808 3.144 -7.646 1.00 93.38 176 SER A O 1
ATOM 1413 N N . GLY A 1 177 ? 3.252 5.279 -8.005 1.00 92.69 177 GLY A N 1
ATOM 1414 C CA . GLY A 1 177 ? 3.147 5.172 -9.454 1.00 92.69 177 GLY A CA 1
ATOM 1415 C C . GLY A 1 177 ? 3.396 6.520 -10.107 1.00 92.69 177 GLY A C 1
ATOM 1416 O O . GLY A 1 177 ? 3.355 7.562 -9.447 1.00 92.69 177 GLY A O 1
ATOM 1417 N N . SER A 1 178 ? 3.678 6.511 -11.409 1.00 92.19 178 SER A N 1
ATOM 1418 C CA . SER A 1 178 ? 3.854 7.757 -12.170 1.00 92.19 178 SER A CA 1
ATOM 1419 C C . SER A 1 178 ? 2.526 8.491 -12.375 1.00 92.19 178 SER A C 1
ATOM 1421 O O . SER A 1 178 ? 2.509 9.690 -12.657 1.00 92.19 178 SER A O 1
ATOM 1423 N N . THR A 1 179 ? 1.412 7.780 -12.195 1.00 92.00 179 THR A N 1
ATOM 1424 C CA . THR A 1 179 ? 0.049 8.309 -12.167 1.00 92.00 179 THR A CA 1
ATOM 1425 C C . THR A 1 179 ? -0.712 7.733 -10.971 1.00 92.00 179 THR A C 1
ATOM 1427 O O . THR A 1 179 ? -0.311 6.730 -10.377 1.00 92.00 179 THR A O 1
ATOM 1430 N N . VAL A 1 180 ? -1.845 8.356 -10.629 1.00 91.69 180 VAL A N 1
ATOM 1431 C CA . VAL A 1 180 ? -2.753 7.840 -9.589 1.00 91.69 180 VAL A CA 1
ATOM 1432 C C . VAL A 1 180 ? -3.301 6.463 -9.972 1.00 91.69 180 VAL A C 1
ATOM 1434 O O . VAL A 1 180 ? -3.419 5.606 -9.106 1.00 91.69 180 VAL A O 1
ATOM 1437 N N . ASN A 1 181 ? -3.580 6.223 -11.258 1.00 92.06 181 ASN A N 1
ATOM 1438 C CA . ASN A 1 181 ? -4.077 4.931 -11.734 1.00 92.06 181 ASN A CA 1
ATOM 1439 C C . ASN A 1 181 ? -3.040 3.818 -11.553 1.00 92.06 181 ASN A C 1
ATOM 1441 O O . ASN A 1 181 ? -3.403 2.728 -11.124 1.00 92.06 181 ASN A O 1
ATOM 1445 N N . GLU A 1 182 ? -1.762 4.085 -11.847 1.00 92.25 182 GLU A N 1
ATOM 1446 C CA . GLU A 1 182 ? -0.687 3.114 -11.610 1.00 92.25 182 GLU A CA 1
ATOM 1447 C C . GLU A 1 182 ? -0.552 2.781 -10.123 1.00 92.25 182 GLU A C 1
ATOM 1449 O O . GLU A 1 182 ? -0.503 1.607 -9.762 1.00 92.25 182 GLU A O 1
ATOM 1454 N N . ALA A 1 183 ? -0.517 3.806 -9.264 1.00 93.00 183 ALA A N 1
ATOM 1455 C CA . ALA A 1 183 ? -0.418 3.611 -7.821 1.00 93.00 183 ALA A CA 1
ATOM 1456 C C . ALA A 1 183 ? -1.622 2.818 -7.288 1.00 93.00 183 ALA A C 1
ATOM 1458 O O . ALA A 1 183 ? -1.456 1.864 -6.533 1.00 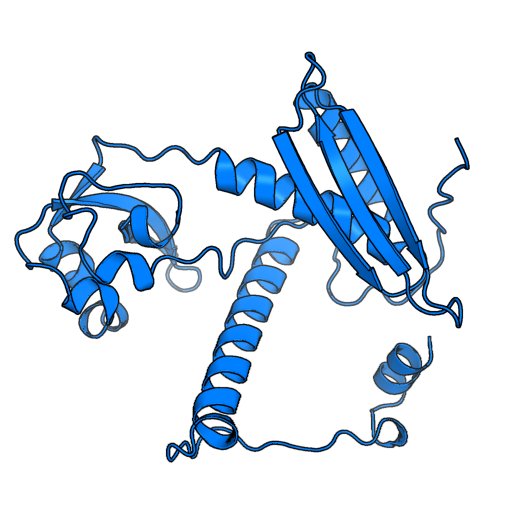93.00 183 ALA A O 1
ATOM 1459 N N . LEU A 1 184 ? -2.833 3.161 -7.734 1.00 93.31 184 LEU A N 1
ATOM 1460 C CA . LEU A 1 184 ? -4.055 2.481 -7.324 1.00 93.31 184 LEU A CA 1
ATOM 1461 C C . LEU A 1 184 ? -4.087 1.018 -7.787 1.00 93.31 184 LEU A C 1
ATOM 1463 O O . LEU A 1 184 ? -4.416 0.134 -7.001 1.00 93.31 184 LEU A O 1
ATOM 1467 N N . LEU A 1 185 ? -3.730 0.750 -9.046 1.00 92.75 185 LEU A N 1
ATOM 1468 C CA . LEU A 1 185 ? -3.684 -0.610 -9.579 1.00 92.75 185 LEU A CA 1
ATOM 1469 C C . LEU A 1 185 ? -2.666 -1.470 -8.822 1.00 92.75 185 LEU A C 1
ATOM 1471 O O . LEU A 1 185 ? -2.978 -2.604 -8.464 1.00 92.75 185 LEU A O 1
ATOM 1475 N N . HIS A 1 186 ? -1.480 -0.924 -8.544 1.00 91.94 186 HIS A N 1
ATOM 1476 C CA . HIS A 1 186 ? -0.452 -1.601 -7.755 1.00 91.94 186 HIS A CA 1
ATOM 1477 C C . HIS A 1 186 ? -0.965 -1.914 -6.346 1.00 91.94 186 HIS A C 1
ATOM 1479 O O . HIS A 1 186 ? -0.937 -3.072 -5.940 1.00 91.94 186 HIS A O 1
ATOM 1485 N N . SER A 1 187 ? -1.504 -0.912 -5.644 1.00 94.19 187 SER A N 1
ATOM 1486 C CA . SER A 1 187 ? -2.078 -1.060 -4.301 1.00 94.19 187 SER A CA 1
ATOM 1487 C C . SER A 1 187 ? -3.111 -2.192 -4.241 1.00 94.19 187 SER A C 1
ATOM 1489 O O . SER A 1 187 ? -3.009 -3.092 -3.407 1.00 94.19 187 SER A O 1
ATOM 1491 N N . ILE A 1 188 ? -4.062 -2.214 -5.181 1.00 94.50 188 ILE A N 1
ATOM 1492 C CA . ILE A 1 188 ? -5.096 -3.256 -5.252 1.00 94.50 188 ILE A CA 1
ATOM 1493 C C . ILE A 1 188 ? -4.481 -4.633 -5.533 1.00 94.50 188 ILE A C 1
ATOM 1495 O O . ILE A 1 188 ? -4.851 -5.614 -4.886 1.00 94.50 188 ILE A O 1
ATOM 1499 N N . ASN A 1 189 ? -3.544 -4.723 -6.481 1.00 93.75 189 ASN A N 1
ATOM 1500 C CA . ASN A 1 189 ? -2.885 -5.984 -6.820 1.00 93.75 189 ASN A CA 1
ATOM 1501 C C . ASN A 1 189 ? -2.094 -6.551 -5.634 1.00 93.75 189 ASN A C 1
ATOM 1503 O O . ASN A 1 189 ? -2.152 -7.757 -5.395 1.00 93.75 189 ASN A O 1
ATOM 1507 N N . GLU A 1 190 ? -1.421 -5.701 -4.859 1.00 93.88 190 GLU A N 1
ATOM 1508 C CA . GLU A 1 190 ? -0.718 -6.119 -3.648 1.00 93.88 190 GLU A CA 1
ATOM 1509 C C . GLU A 1 190 ? -1.689 -6.667 -2.592 1.00 93.88 190 GLU A C 1
ATOM 1511 O O . GLU A 1 190 ? -1.445 -7.725 -2.008 1.00 93.88 190 GLU A O 1
ATOM 1516 N N . LEU A 1 191 ? -2.825 -5.999 -2.369 1.00 94.75 191 LEU A N 1
ATOM 1517 C CA . LEU A 1 191 ? -3.844 -6.477 -1.431 1.00 94.75 191 LEU A CA 1
ATOM 1518 C C . LEU A 1 191 ? -4.412 -7.842 -1.854 1.00 94.75 191 LEU A C 1
ATOM 1520 O O . LEU A 1 191 ? -4.537 -8.746 -1.022 1.00 94.75 191 LEU A O 1
ATOM 1524 N N . ILE A 1 192 ? -4.688 -8.031 -3.149 1.00 94.81 192 ILE A N 1
ATOM 1525 C CA . ILE A 1 192 ? -5.140 -9.318 -3.705 1.00 94.81 192 ILE A CA 1
ATOM 1526 C C . ILE A 1 192 ? -4.063 -10.398 -3.539 1.00 94.81 192 ILE A C 1
ATOM 1528 O O . ILE A 1 192 ? -4.382 -11.539 -3.179 1.00 94.81 192 ILE A O 1
ATOM 1532 N N . GLU A 1 193 ? -2.794 -10.066 -3.788 1.00 94.00 193 GLU A N 1
ATOM 1533 C CA . GLU A 1 193 ? -1.667 -10.978 -3.586 1.00 94.00 193 GLU A CA 1
ATOM 1534 C C . GLU A 1 193 ? -1.596 -11.428 -2.121 1.00 94.00 193 GLU A C 1
ATOM 1536 O O . GLU A 1 193 ? -1.552 -12.631 -1.843 1.00 94.00 193 GLU A O 1
ATOM 1541 N N . ARG A 1 194 ? -1.646 -10.485 -1.176 1.00 94.44 194 ARG A N 1
ATOM 1542 C CA . ARG A 1 194 ? -1.539 -10.766 0.261 1.00 94.44 194 ARG A CA 1
ATOM 1543 C C . ARG A 1 194 ? -2.717 -11.576 0.794 1.00 94.44 194 ARG A C 1
ATOM 1545 O O . ARG A 1 194 ? -2.485 -12.512 1.566 1.00 94.44 194 ARG A O 1
ATOM 1552 N N . ASP A 1 195 ? -3.951 -11.302 0.364 1.00 93.81 195 ASP A N 1
ATOM 1553 C CA . ASP A 1 195 ? -5.116 -12.143 0.698 1.00 93.81 195 ASP A CA 1
ATOM 1554 C C . ASP A 1 195 ? -4.939 -13.566 0.142 1.00 93.81 195 ASP A C 1
ATOM 1556 O O . ASP A 1 195 ? -5.075 -14.556 0.872 1.00 93.81 195 ASP A O 1
ATOM 1560 N N . SER A 1 196 ? -4.525 -13.686 -1.122 1.00 93.69 196 SER A N 1
ATOM 1561 C CA . SER A 1 196 ? -4.307 -14.979 -1.781 1.00 93.69 196 SER A CA 1
ATOM 1562 C C . SER A 1 196 ? -3.227 -15.812 -1.081 1.00 93.69 196 SER A C 1
ATOM 1564 O O . SER A 1 196 ? -3.421 -17.009 -0.834 1.00 93.69 196 SER A O 1
ATOM 1566 N N . ILE A 1 197 ? -2.100 -15.189 -0.719 1.00 94.06 197 ILE A N 1
ATOM 1567 C CA . ILE A 1 197 ? -1.012 -15.825 0.036 1.00 94.06 197 ILE A CA 1
ATOM 1568 C C . ILE A 1 197 ? -1.496 -16.230 1.430 1.00 94.06 197 ILE A C 1
ATOM 1570 O O . ILE A 1 197 ? -1.232 -17.354 1.862 1.00 94.06 197 ILE A O 1
ATOM 1574 N N . SER A 1 198 ? -2.240 -15.365 2.119 1.00 93.69 198 SER A N 1
ATOM 1575 C CA . SER A 1 198 ? -2.767 -15.649 3.458 1.00 93.69 198 SER A CA 1
ATOM 1576 C C . SER A 1 198 ? -3.663 -16.887 3.448 1.00 93.69 198 SER A C 1
ATOM 1578 O O . SER A 1 198 ? -3.434 -17.829 4.212 1.00 93.69 198 SER A O 1
ATOM 1580 N N . ARG A 1 199 ? -4.613 -16.966 2.509 1.00 94.56 199 ARG A N 1
ATOM 1581 C CA . ARG A 1 199 ? -5.476 -18.146 2.324 1.00 94.56 199 ARG A CA 1
ATOM 1582 C C . ARG A 1 199 ? -4.675 -19.394 1.970 1.00 94.56 199 ARG A C 1
ATOM 1584 O O . ARG A 1 199 ? -4.956 -20.480 2.486 1.00 94.56 199 ARG A O 1
ATOM 1591 N N . PHE A 1 200 ? -3.665 -19.258 1.111 1.00 94.94 200 PHE A N 1
ATOM 1592 C CA . PHE A 1 200 ? -2.773 -20.360 0.760 1.00 94.94 200 PHE A CA 1
ATOM 1593 C C . PHE A 1 200 ? -2.042 -20.911 1.994 1.00 94.94 200 PHE A C 1
ATOM 1595 O O . PHE A 1 200 ? -2.024 -22.129 2.194 1.00 94.94 200 PHE A O 1
ATOM 1602 N N . ILE A 1 201 ? -1.485 -20.041 2.843 1.00 95.56 201 ILE A N 1
ATOM 1603 C CA . ILE A 1 201 ? -0.785 -20.425 4.077 1.00 95.56 201 ILE A CA 1
ATOM 1604 C C . ILE A 1 201 ? -1.755 -21.062 5.076 1.00 95.56 201 ILE A C 1
ATOM 1606 O O . ILE A 1 201 ? -1.441 -22.117 5.624 1.00 95.56 201 ILE A O 1
ATOM 1610 N N . ILE A 1 202 ? -2.947 -20.492 5.274 1.00 95.50 202 ILE A N 1
ATOM 1611 C CA . ILE A 1 202 ? -3.992 -21.066 6.139 1.00 95.50 202 ILE A CA 1
ATOM 1612 C C . ILE A 1 202 ? -4.301 -22.508 5.717 1.00 95.50 202 ILE A C 1
ATOM 1614 O O . ILE A 1 202 ? -4.297 -23.418 6.550 1.00 95.50 202 ILE A O 1
ATOM 1618 N N . LYS A 1 203 ? -4.495 -22.742 4.414 1.00 96.06 203 LYS A N 1
ATOM 1619 C CA . LYS A 1 203 ? -4.819 -24.070 3.890 1.00 96.06 203 LYS A CA 1
ATOM 1620 C C . LYS A 1 203 ? -3.658 -25.051 3.957 1.00 96.06 203 LYS A C 1
ATOM 1622 O O . LYS A 1 203 ? -3.773 -26.121 4.548 1.00 96.06 203 LYS A O 1
ATOM 1627 N N . TYR A 1 204 ? -2.570 -24.728 3.266 1.00 94.62 204 TYR A N 1
ATOM 1628 C CA . TYR A 1 204 ? -1.493 -25.674 2.982 1.00 94.62 204 TYR A CA 1
ATOM 1629 C C . TYR A 1 204 ? -0.358 -25.593 4.001 1.00 94.62 204 TYR A C 1
ATOM 1631 O O . TYR A 1 204 ? 0.332 -26.587 4.205 1.00 94.62 204 TYR A O 1
ATOM 1639 N N . GLY A 1 205 ? -0.168 -24.437 4.640 1.00 94.69 205 GLY A N 1
ATOM 1640 C CA . GLY A 1 205 ? 0.823 -24.243 5.697 1.00 94.69 205 GLY A CA 1
ATOM 1641 C C . GLY A 1 205 ? 0.320 -24.682 7.073 1.00 94.69 205 GLY A C 1
ATOM 1642 O O . GLY A 1 205 ? 1.035 -25.383 7.783 1.00 94.69 205 GLY A O 1
ATOM 1643 N N . LEU A 1 206 ? -0.910 -24.304 7.442 1.00 96.25 206 LEU A N 1
ATOM 1644 C CA . LEU A 1 206 ? -1.490 -24.588 8.765 1.00 96.25 206 LEU A CA 1
ATOM 1645 C C . LEU A 1 206 ? -2.452 -25.786 8.782 1.00 96.25 206 LEU A C 1
ATOM 1647 O O . LEU A 1 206 ? -2.819 -26.258 9.856 1.00 96.25 206 LEU A O 1
ATOM 1651 N N . GLY A 1 207 ? -2.870 -26.290 7.617 1.00 93.69 207 GLY A N 1
ATOM 1652 C CA . GLY A 1 207 ? -3.801 -27.420 7.520 1.00 93.69 207 GLY A CA 1
ATOM 1653 C C . GLY A 1 207 ? -5.248 -27.074 7.887 1.00 93.69 207 GLY A C 1
ATOM 1654 O O . GLY A 1 207 ? -6.047 -27.976 8.150 1.00 93.69 207 GLY A O 1
ATOM 1655 N N . ILE A 1 208 ? -5.603 -25.787 7.924 1.00 94.94 208 ILE A N 1
ATOM 1656 C CA . ILE A 1 208 ? -6.963 -25.330 8.219 1.00 94.94 208 ILE A CA 1
ATOM 1657 C C . ILE A 1 208 ? -7.815 -25.477 6.956 1.00 94.94 208 ILE A C 1
ATOM 1659 O O . ILE A 1 208 ? -7.372 -25.216 5.837 1.00 94.94 208 ILE A O 1
ATOM 1663 N N . LYS A 1 209 ? -9.065 -25.922 7.114 1.00 92.00 209 LYS A N 1
ATOM 1664 C CA . LYS A 1 209 ? -9.969 -26.119 5.979 1.00 92.00 209 LYS A CA 1
ATOM 1665 C C . LYS A 1 209 ? -10.349 -24.775 5.352 1.00 92.00 209 LYS A C 1
ATOM 1667 O O . LYS A 1 209 ? -11.243 -24.100 5.842 1.00 92.00 209 LYS A O 1
ATOM 1672 N N . GLU A 1 210 ? -9.731 -24.470 4.218 1.00 91.00 210 GLU A N 1
ATOM 1673 C CA . GLU A 1 210 ? -10.068 -23.335 3.358 1.00 91.00 210 GLU A CA 1
ATOM 1674 C C . GLU A 1 210 ? -10.456 -23.852 1.962 1.00 91.00 210 GLU A C 1
ATOM 1676 O O . GLU A 1 210 ? -9.664 -24.488 1.254 1.00 91.00 210 GLU A O 1
ATOM 1681 N N . ASN A 1 211 ? -11.711 -23.647 1.569 1.00 88.75 211 ASN A N 1
ATOM 1682 C CA . ASN A 1 211 ? -12.249 -24.198 0.322 1.00 88.75 211 ASN A CA 1
ATOM 1683 C C . ASN A 1 211 ? -12.103 -23.237 -0.864 1.00 88.75 211 ASN A C 1
ATOM 1685 O O . ASN A 1 211 ? -12.188 -23.690 -2.002 1.00 88.75 211 ASN A O 1
ATOM 1689 N N . SER A 1 212 ? 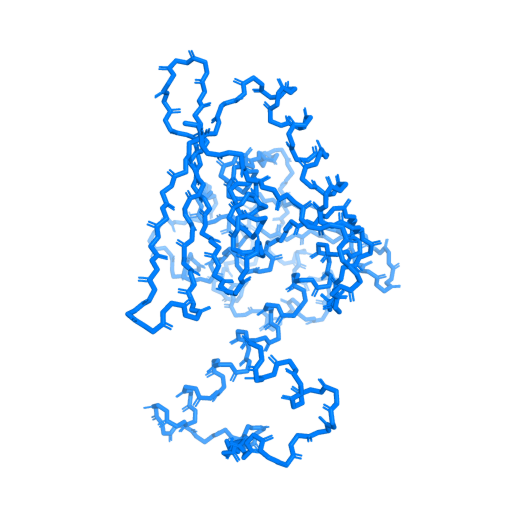-11.876 -21.944 -0.614 1.00 88.31 212 SER A N 1
ATOM 1690 C CA . SER A 1 212 ? -11.800 -20.919 -1.661 1.00 88.31 212 SER A CA 1
ATOM 1691 C C . SER A 1 212 ? -10.484 -20.932 -2.441 1.00 88.31 212 SER A C 1
ATOM 1693 O O . SER A 1 212 ? -10.448 -20.450 -3.568 1.00 88.31 212 SER A O 1
ATOM 1695 N N . VAL A 1 213 ? -9.416 -21.530 -1.896 1.00 89.50 213 VAL A N 1
ATOM 1696 C CA . VAL A 1 213 ? -8.093 -21.546 -2.541 1.00 89.50 213 VAL A CA 1
ATOM 1697 C C . VAL A 1 213 ? -7.699 -22.937 -3.042 1.00 89.50 213 VAL A C 1
ATOM 1699 O O . VAL A 1 213 ? -7.765 -23.938 -2.321 1.00 89.50 213 VAL A O 1
ATOM 1702 N N . THR A 1 214 ? -7.228 -23.011 -4.285 1.00 90.12 214 THR A N 1
ATOM 1703 C CA . THR A 1 214 ? -6.636 -24.220 -4.877 1.00 90.12 214 THR A CA 1
ATOM 1704 C C . THR A 1 214 ? -5.268 -23.881 -5.447 1.00 90.12 214 THR A C 1
ATOM 1706 O O . THR A 1 214 ? -5.125 -22.911 -6.183 1.00 90.12 214 THR A O 1
ATOM 1709 N N . ALA A 1 215 ? -4.255 -24.673 -5.094 1.00 88.62 215 ALA A N 1
ATOM 1710 C CA . ALA A 1 215 ? -2.904 -24.478 -5.594 1.00 88.62 215 ALA A CA 1
ATOM 1711 C C . ALA A 1 215 ? -2.748 -25.187 -6.939 1.00 88.62 215 ALA A C 1
ATOM 1713 O O . ALA A 1 215 ? -2.930 -26.402 -7.030 1.00 88.62 215 ALA A O 1
ATOM 1714 N N . PHE A 1 216 ? -2.371 -24.438 -7.970 1.00 88.25 216 PHE A N 1
ATOM 1715 C CA . PHE A 1 216 ? -2.062 -24.993 -9.280 1.00 88.25 216 PHE A CA 1
ATOM 1716 C C . PHE A 1 216 ? -0.573 -24.863 -9.559 1.00 88.25 216 PHE A C 1
ATOM 1718 O O . PHE A 1 216 ? 0.026 -23.805 -9.376 1.00 88.25 216 PHE A O 1
ATOM 1725 N N . LYS A 1 217 ? 0.034 -25.941 -10.055 1.00 89.44 217 LYS A N 1
ATOM 1726 C CA . LYS A 1 217 ? 1.371 -25.857 -10.633 1.00 89.44 217 LYS A CA 1
ATOM 1727 C C . LYS A 1 217 ? 1.255 -25.243 -12.023 1.00 89.44 217 LYS A C 1
ATOM 1729 O O . LYS A 1 217 ? 0.718 -25.877 -12.930 1.00 89.44 217 LYS A O 1
ATOM 1734 N N . ILE A 1 218 ? 1.801 -24.046 -12.200 1.00 88.62 218 ILE A N 1
ATOM 1735 C CA . ILE A 1 218 ? 1.895 -23.423 -13.519 1.00 88.62 218 ILE A CA 1
ATOM 1736 C C . ILE A 1 218 ? 2.957 -24.167 -14.334 1.00 88.62 218 ILE A C 1
ATOM 1738 O O . ILE A 1 218 ? 4.098 -24.331 -13.899 1.00 88.62 218 ILE A O 1
ATOM 1742 N N . ILE A 1 219 ? 2.580 -24.637 -15.524 1.00 91.19 219 ILE A N 1
ATOM 1743 C CA . ILE A 1 219 ? 3.516 -25.162 -16.518 1.00 91.19 219 ILE A CA 1
ATOM 1744 C C . ILE A 1 219 ? 3.837 -23.992 -17.450 1.00 91.19 219 ILE A C 1
ATOM 1746 O O . ILE A 1 219 ? 2.965 -23.603 -18.216 1.00 91.19 219 ILE A O 1
ATOM 1750 N N . PRO A 1 220 ? 5.056 -23.421 -17.453 1.00 87.44 220 PRO A N 1
ATOM 1751 C CA . PRO A 1 220 ? 5.317 -22.201 -18.223 1.00 87.44 220 PRO A CA 1
ATOM 1752 C C . PRO A 1 220 ? 4.962 -22.325 -19.709 1.00 87.44 220 PRO A C 1
ATOM 1754 O O . PRO A 1 220 ? 4.392 -21.417 -20.297 1.00 87.44 220 PRO A O 1
ATOM 1757 N N . LYS A 1 221 ? 5.194 -23.501 -20.305 1.00 89.06 221 LYS A N 1
ATOM 1758 C CA . LYS A 1 221 ? 4.842 -23.793 -21.705 1.00 89.06 221 LYS A CA 1
ATOM 1759 C C . LYS A 1 221 ? 3.336 -23.772 -22.004 1.00 89.06 221 LYS A C 1
ATOM 1761 O O . LYS A 1 221 ? 2.974 -23.748 -23.174 1.00 89.06 221 LYS A O 1
ATOM 1766 N N . SER A 1 222 ? 2.473 -23.845 -20.988 1.00 90.81 222 SER A N 1
ATOM 1767 C CA . SER A 1 222 ? 1.019 -23.739 -21.147 1.00 90.81 222 SER A CA 1
ATOM 1768 C C . SER A 1 222 ? 0.510 -22.305 -21.019 1.00 90.81 222 SER A C 1
ATOM 1770 O O . SER A 1 222 ? -0.695 -22.091 -21.134 1.00 90.81 222 SER A O 1
ATOM 1772 N N . LEU A 1 223 ? 1.386 -21.330 -20.755 1.00 87.38 223 LEU A N 1
ATOM 1773 C CA . LEU A 1 223 ? 0.999 -19.926 -20.734 1.00 87.38 223 LEU A CA 1
ATOM 1774 C C . LEU A 1 223 ? 0.587 -19.468 -22.145 1.00 87.38 223 LEU A C 1
ATOM 1776 O O . LEU A 1 223 ? 1.171 -19.919 -23.139 1.00 87.38 223 LEU A O 1
ATOM 1780 N N . PRO A 1 224 ? -0.384 -18.542 -22.259 1.00 89.06 224 PRO A N 1
ATOM 1781 C CA . PRO A 1 224 ? -0.626 -17.805 -23.494 1.00 89.06 224 PRO A CA 1
ATOM 1782 C C . PRO A 1 224 ? 0.682 -17.259 -24.071 1.00 89.06 224 PRO A C 1
ATOM 1784 O O . PRO A 1 224 ? 1.567 -16.862 -23.316 1.00 89.06 224 PRO A O 1
ATOM 1787 N N . LYS A 1 225 ? 0.809 -17.215 -25.404 1.00 81.44 225 LYS A N 1
ATOM 1788 C CA . LYS A 1 225 ? 2.079 -16.878 -26.079 1.00 81.44 225 LYS A CA 1
ATOM 1789 C C . LYS A 1 225 ? 2.719 -15.591 -25.561 1.00 81.44 225 LYS A C 1
ATOM 1791 O O . LYS A 1 225 ? 3.938 -15.545 -25.451 1.00 81.44 225 LYS A O 1
ATOM 1796 N N . ASP A 1 226 ? 1.925 -14.573 -25.253 1.00 76.69 226 ASP A N 1
ATOM 1797 C CA . ASP A 1 226 ? 2.453 -13.285 -24.803 1.00 76.69 226 ASP A CA 1
ATOM 1798 C C . ASP A 1 226 ? 2.952 -13.338 -23.351 1.00 76.69 226 ASP A C 1
ATOM 1800 O O . ASP A 1 226 ? 4.048 -12.858 -23.081 1.00 76.69 226 ASP A O 1
ATOM 1804 N N . LEU A 1 227 ? 2.261 -14.058 -22.461 1.00 72.94 227 LEU A N 1
ATOM 1805 C CA . LEU A 1 227 ? 2.744 -14.352 -21.101 1.00 72.94 227 LEU A CA 1
ATOM 1806 C C . LEU A 1 227 ? 3.959 -15.284 -21.102 1.00 72.94 227 LEU A C 1
ATOM 1808 O O . LEU A 1 227 ? 4.883 -15.116 -20.311 1.00 72.94 227 LEU A O 1
ATOM 1812 N N . TYR A 1 228 ? 3.995 -16.250 -22.020 1.00 78.56 228 TYR A N 1
ATOM 1813 C CA . TYR A 1 228 ? 5.146 -17.131 -22.171 1.00 78.56 228 TYR A CA 1
ATOM 1814 C C . TYR A 1 228 ? 6.397 -16.369 -22.623 1.00 78.56 228 TYR A C 1
ATOM 1816 O O . TYR A 1 228 ? 7.487 -16.674 -22.152 1.00 78.56 228 TYR A O 1
ATOM 1824 N N . LYS A 1 229 ? 6.252 -15.360 -23.497 1.00 71.25 229 LYS A N 1
ATOM 1825 C CA . LYS A 1 229 ? 7.367 -14.477 -23.873 1.00 71.25 229 LYS A CA 1
ATOM 1826 C C . LYS A 1 229 ? 7.904 -13.722 -22.661 1.00 71.25 229 LYS A C 1
ATOM 1828 O O . LYS A 1 229 ? 9.112 -13.702 -22.496 1.00 71.25 229 LYS A O 1
ATOM 1833 N N . ILE A 1 230 ? 7.030 -13.176 -21.812 1.00 67.62 230 ILE A N 1
ATOM 1834 C CA . ILE A 1 230 ? 7.433 -12.473 -20.581 1.00 67.62 230 ILE A CA 1
ATOM 1835 C C . ILE A 1 230 ? 8.209 -13.406 -19.644 1.00 67.62 230 ILE A C 1
ATOM 1837 O O . ILE A 1 230 ? 9.209 -12.998 -19.080 1.00 67.62 230 ILE A O 1
ATOM 1841 N N . TYR A 1 231 ? 7.794 -14.671 -19.519 1.00 66.62 231 TYR A N 1
ATOM 1842 C CA . TYR A 1 231 ? 8.487 -15.656 -18.678 1.00 66.62 231 TYR A CA 1
ATOM 1843 C C . TYR A 1 231 ? 9.885 -16.059 -19.195 1.00 66.62 231 TYR A C 1
ATOM 1845 O O . TYR A 1 231 ? 10.692 -16.592 -18.435 1.00 66.62 231 TYR A O 1
ATOM 1853 N N . LEU A 1 232 ? 10.147 -15.913 -20.498 1.00 65.31 232 LEU A N 1
ATOM 1854 C CA . LEU A 1 232 ? 11.414 -16.309 -21.126 1.00 65.31 232 LEU A CA 1
ATOM 1855 C C . LEU A 1 232 ? 12.456 -15.186 -21.197 1.00 65.31 232 LEU A C 1
ATOM 1857 O O . LEU A 1 232 ? 13.625 -15.494 -21.446 1.00 65.31 232 LEU A O 1
ATOM 1861 N N . VAL A 1 233 ? 12.021 -13.930 -21.071 1.00 53.31 233 VAL A N 1
ATOM 1862 C CA . VAL A 1 233 ? 12.897 -12.758 -20.903 1.00 53.31 233 VAL A CA 1
ATOM 1863 C C . VAL A 1 233 ? 13.403 -12.746 -19.470 1.00 53.31 233 VAL A C 1
ATOM 1865 O O . VAL A 1 233 ? 14.588 -12.388 -19.285 1.00 53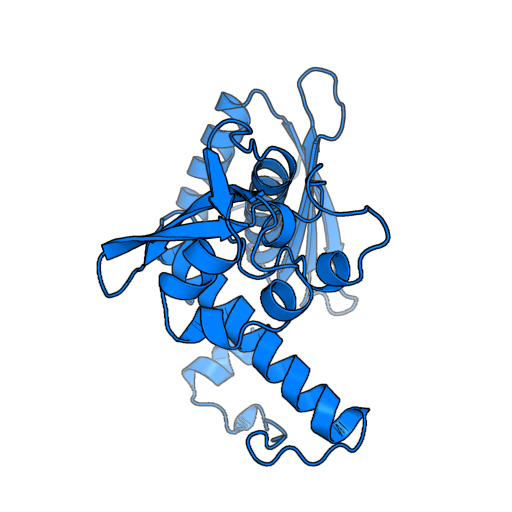.31 233 VAL A O 1
#

Foldseek 3Di:
DPPLPQDPDPDPPPLAPDRLVVLVVVLVVVCVVVQKDWDKDKDADPVRAKIKMKIFIAHPVRHTQFIAIAMGGRCRRVSRRSFRRVLRNPLVVDDFDPVDKDFLLVLCVPDVVSVPDPLSVLDDSRQIAGWDWDADPPPRDIHTDHPLQCRLPDDTPSDDPPRCSSVNRDPQLRAGGSDPSSSNVVSVVRVVVVVLVVLVCCCPVVVHDDPPDDDDDDDLVPDDPVSNVSVVD

Mean predicted aligned error: 6.67 Å

Solvent-accessible surface area (backbone atoms only — not comparable to full-atom values): 13608 Å² total; per-residue (Å²): 137,78,85,80,76,74,73,91,63,92,65,87,66,77,86,54,93,64,59,70,65,57,42,49,49,54,51,52,54,49,37,54,76,69,49,41,48,80,48,78,49,79,48,68,44,97,83,67,57,43,35,40,23,36,27,37,33,20,42,86,83,70,45,78,70,27,58,11,63,12,64,42,45,88,67,52,8,54,57,38,2,49,42,39,17,50,36,47,37,51,65,77,61,68,81,81,52,82,84,42,61,47,36,43,47,60,45,28,70,73,42,77,72,43,64,73,30,72,48,63,70,69,50,60,51,82,38,53,36,44,36,42,84,43,68,42,86,87,80,66,44,79,44,64,46,55,39,37,44,64,31,71,87,50,81,52,91,68,49,65,90,87,43,71,47,63,76,61,27,37,72,78,48,69,55,57,49,91,42,71,66,39,14,49,51,50,14,51,50,48,45,52,49,52,54,53,50,50,51,44,39,41,28,76,70,68,67,42,95,53,87,91,64,80,92,76,87,82,55,67,89,74,43,57,72,70,60,34,51,62,75,73,98

Sequence (233 aa):
MRDLLFYRGKDLQIEREMPDADAHTNWLELINRLHLTADYRMWVSANLALQTVQCILSDSKKQQVSVGMGKGMNHMPVLGAEFESIEHLFYNSQTHSAKQRVLVSQIMEQDLDFLDDPALNQLSKNTKLTVDSFVDIESSKEVYYPSFLSDVNFIDDGVSINNHVYQYASDSGYASGSTVNEALLHSINELIERDSISRFIIKYGLGIKENSVTAFKIIPKSLPKDLYKIYLV

Nearest PDB structures (foldseek):
  7u65-assembly1_G  TM=7.444E-01  e=8.846E-03  Escherichia phage T7
  4e19-assembly2_B  TM=5.731E-01  e=2.504E-01  Halobacterium salinarum NRC-1
  4h8k-assembly1_B  TM=5.507E-01  e=3.560E-01  uncultured organism
  8qbz-assembly1_A  TM=6.434E-01  e=1.023E+00  Shewanella oneidensis MR-1
  8qc9-assembly1_A  TM=6.211E-01  e=8.582E-01  Shewanella oneidensis MR-1